Protein AF-A0AAD9NCR9-F1 (afdb_monomer)

Sequence (178 aa):
MMLNVLLMEELEEATAAIQAIVTVAMETILLDNAYIPRQLFETAVVFHGILPSLPEQVGKLQLNIVRLCEMWWLRDITGKEDLVVEAIMILLQRTVQPKGTMADVKRVNRLRSGLECVDLMAESSETLRGLLQQSLSTSIYLRCDEGQKFLSFLFGLNIDFISCLHETVKSEIPVCSK

Organism: Ridgeia piscesae (NCBI:txid27915)

InterPro domains:
  IPR024741 Condensin-2 complex subunit G2 [PF12422] (138-178)

Solvent-accessible surface area (backbone atoms only — not comparable to full-atom values): 10148 Å² total; per-residue (Å²): 111,71,67,61,50,53,56,48,53,55,50,50,54,53,50,51,54,52,47,52,50,50,48,54,51,45,57,46,69,68,41,85,88,51,84,80,53,68,67,57,53,54,48,49,49,53,53,53,73,43,53,88,72,58,57,78,92,47,49,70,54,50,52,48,50,35,49,44,28,48,47,31,47,77,67,69,39,91,70,24,77,83,37,32,56,66,38,44,47,56,38,40,61,46,41,59,38,96,82,36,45,73,70,45,35,45,50,40,37,74,48,49,74,48,58,75,77,51,66,71,84,44,78,91,27,48,69,56,52,53,46,57,52,44,40,77,78,25,65,69,29,75,74,34,72,46,23,44,52,40,56,59,47,53,74,71,68,44,78,78,55,35,57,58,50,53,51,56,56,54,67,51,49,79,74,64,70,129

Structure (mmCIF, N/CA/C/O backbone):
data_AF-A0AAD9NCR9-F1
#
_entry.id   AF-A0AAD9NCR9-F1
#
loop_
_atom_site.group_PDB
_atom_site.id
_atom_site.type_symbol
_atom_site.label_atom_id
_atom_site.label_alt_id
_atom_site.label_comp_id
_atom_site.label_asym_id
_atom_site.label_entity_id
_atom_site.label_seq_id
_atom_site.pdbx_PDB_ins_code
_atom_site.Cartn_x
_atom_site.Cartn_y
_atom_site.Cartn_z
_atom_site.occupancy
_atom_site.B_iso_or_equiv
_atom_site.auth_seq_id
_atom_site.auth_comp_id
_atom_site.auth_asym_id
_atom_site.auth_atom_id
_atom_site.pdbx_PDB_model_num
ATOM 1 N N . MET A 1 1 ? -5.545 32.167 17.187 1.00 66.88 1 MET A N 1
ATOM 2 C CA . MET A 1 1 ? -4.923 31.306 18.218 1.00 66.88 1 MET A CA 1
ATOM 3 C C . MET A 1 1 ? -5.929 30.304 18.771 1.00 66.88 1 MET A C 1
ATOM 5 O O . MET A 1 1 ? -5.709 29.126 18.575 1.00 66.88 1 MET A O 1
ATOM 9 N N . MET A 1 2 ? -7.062 30.741 19.333 1.00 75.38 2 MET A N 1
ATOM 10 C CA . MET A 1 2 ? -8.108 29.848 19.872 1.00 75.38 2 MET A CA 1
ATOM 11 C C . MET A 1 2 ? -8.723 28.888 18.831 1.00 75.38 2 MET A C 1
ATOM 13 O O . MET A 1 2 ? -8.849 27.704 19.102 1.00 75.38 2 MET A O 1
ATOM 17 N N . LEU A 1 3 ? -9.010 29.369 17.612 1.00 73.00 3 LEU A N 1
ATOM 18 C CA . LEU A 1 3 ? -9.560 28.536 16.529 1.00 73.00 3 LEU A CA 1
ATOM 19 C C . LEU A 1 3 ? -8.610 27.399 16.100 1.00 73.00 3 LEU A C 1
ATOM 21 O O . LEU A 1 3 ? -9.058 26.289 15.856 1.00 73.00 3 LEU A O 1
ATOM 25 N N . ASN A 1 4 ? -7.296 27.653 16.056 1.00 77.19 4 ASN A N 1
ATOM 26 C CA . ASN A 1 4 ? -6.309 26.628 15.689 1.00 77.19 4 ASN A CA 1
ATOM 27 C C . ASN A 1 4 ? -6.142 25.561 16.776 1.00 77.19 4 ASN A C 1
ATOM 29 O O . ASN A 1 4 ? -5.787 24.439 16.449 1.00 77.19 4 ASN A O 1
ATOM 33 N N . VAL A 1 5 ? -6.365 25.913 18.046 1.00 81.81 5 VAL A N 1
ATOM 34 C CA . VAL A 1 5 ? -6.313 24.952 19.158 1.00 81.81 5 VAL A CA 1
ATOM 35 C C . VAL A 1 5 ? -7.510 24.008 19.079 1.00 81.81 5 VAL A C 1
ATOM 37 O O . VAL A 1 5 ? -7.312 22.802 19.078 1.00 81.81 5 VAL A O 1
ATOM 40 N N . LEU A 1 6 ? -8.717 24.551 18.885 1.00 82.19 6 LEU A N 1
ATOM 41 C CA . LEU A 1 6 ? -9.941 23.754 18.731 1.00 82.19 6 LEU A CA 1
ATOM 42 C C . LEU A 1 6 ? -9.862 22.791 17.537 1.00 82.19 6 LEU A C 1
ATOM 44 O O . LEU A 1 6 ? -10.144 21.609 17.679 1.00 82.19 6 LEU A O 1
ATOM 48 N N . LEU A 1 7 ? -9.398 23.269 16.378 1.00 83.50 7 LEU A N 1
ATOM 49 C CA . LEU A 1 7 ? -9.224 22.421 15.190 1.00 83.50 7 LEU A CA 1
ATOM 50 C C . LEU A 1 7 ? -8.191 21.302 15.400 1.00 83.50 7 LEU A C 1
ATOM 52 O O . LEU A 1 7 ? -8.293 20.242 14.787 1.00 83.50 7 LEU A O 1
ATOM 56 N N . MET A 1 8 ? -7.176 21.539 16.234 1.00 84.69 8 MET A N 1
ATOM 57 C CA . MET A 1 8 ? -6.157 20.536 16.537 1.00 84.69 8 MET A CA 1
ATOM 58 C C . MET A 1 8 ? -6.693 19.474 17.503 1.00 84.69 8 MET A C 1
ATOM 60 O O . MET A 1 8 ? -6.439 18.294 17.283 1.00 84.69 8 MET A O 1
ATOM 64 N N . GLU A 1 9 ? -7.481 19.874 18.504 1.00 88.56 9 GLU A N 1
ATOM 65 C CA . GLU A 1 9 ? -8.179 18.953 19.413 1.00 88.56 9 GLU A CA 1
ATOM 66 C C . GLU A 1 9 ? -9.162 18.052 18.648 1.00 88.56 9 GLU A C 1
ATOM 68 O O . GLU A 1 9 ? -9.106 16.830 18.776 1.00 88.56 9 GLU A O 1
ATOM 73 N N . GLU A 1 10 ? -9.990 18.625 17.767 1.00 89.62 10 GLU A N 1
ATOM 74 C CA . GLU A 1 10 ? -10.923 17.857 16.928 1.00 89.62 10 GLU A CA 1
ATOM 75 C C . GLU A 1 10 ? -10.193 16.845 16.025 1.00 89.62 10 GLU A C 1
ATOM 77 O O . GLU A 1 10 ? -10.634 15.703 15.865 1.00 89.62 10 GLU A O 1
ATOM 82 N N . LEU A 1 11 ? -9.048 17.237 15.452 1.00 88.94 11 LEU A N 1
ATOM 83 C CA . LEU A 1 11 ? -8.226 16.348 14.630 1.00 88.94 11 LEU A CA 1
ATOM 84 C C . LEU A 1 11 ? -7.626 15.200 15.453 1.00 88.94 11 LEU A C 1
ATOM 86 O O . LEU A 1 11 ? -7.577 14.065 14.969 1.00 88.94 11 LEU A O 1
ATOM 90 N N . GLU A 1 12 ? -7.165 15.471 16.674 1.00 91.56 12 GLU A N 1
ATOM 91 C CA . GLU A 1 12 ? -6.627 14.453 17.579 1.00 91.56 12 GLU A CA 1
ATOM 92 C C . GLU A 1 12 ? -7.701 13.438 17.984 1.00 91.56 12 GLU A C 1
ATOM 94 O O . GLU A 1 12 ? -7.466 12.229 17.883 1.00 91.56 12 GLU A O 1
ATOM 99 N N . GLU A 1 13 ? -8.895 13.903 18.360 1.00 93.75 13 GLU A N 1
ATOM 100 C CA . GLU A 1 13 ? -10.025 13.040 18.712 1.00 93.75 13 GLU A CA 1
ATOM 101 C C . GLU A 1 13 ? -10.459 12.161 17.533 1.00 93.75 13 GLU A C 1
ATOM 103 O O . GLU A 1 13 ? -10.579 10.938 17.674 1.00 93.75 13 GLU A O 1
ATOM 108 N N . ALA A 1 14 ? -10.620 12.754 16.345 1.00 93.19 14 ALA A N 1
ATOM 109 C CA . ALA A 1 14 ? -10.963 12.015 15.134 1.00 93.19 14 ALA A CA 1
ATOM 110 C C . ALA A 1 14 ? -9.890 10.970 14.791 1.00 93.19 14 ALA A C 1
ATOM 112 O O . ALA A 1 14 ? -10.203 9.815 14.491 1.00 93.19 14 ALA A O 1
ATOM 113 N N . THR A 1 15 ? -8.612 11.344 14.893 1.00 94.50 15 THR A N 1
ATOM 114 C CA . THR A 1 15 ? -7.484 10.440 14.636 1.00 94.50 15 THR A CA 1
ATOM 115 C C . THR A 1 15 ? -7.487 9.264 15.608 1.00 94.50 15 THR A C 1
ATOM 117 O O . THR A 1 15 ? -7.304 8.120 15.185 1.00 94.50 15 THR A O 1
ATOM 120 N N . ALA A 1 16 ? -7.722 9.516 16.897 1.00 95.94 16 ALA A N 1
ATOM 121 C CA . ALA A 1 16 ? -7.787 8.479 17.920 1.00 95.94 16 ALA A CA 1
ATOM 122 C C . ALA A 1 16 ? -8.957 7.513 17.682 1.00 95.94 16 ALA A C 1
ATOM 124 O O . ALA A 1 16 ? -8.772 6.294 17.756 1.00 95.94 16 ALA A O 1
ATOM 125 N N . ALA A 1 17 ? -10.135 8.036 17.333 1.00 96.44 17 ALA A N 1
ATOM 126 C CA . ALA A 1 17 ? -11.312 7.230 17.027 1.00 96.44 17 ALA A CA 1
ATOM 127 C C . ALA A 1 17 ? -11.083 6.323 15.808 1.00 96.44 17 ALA A C 1
ATOM 129 O O . ALA A 1 17 ? -11.281 5.109 15.892 1.00 96.44 17 ALA A O 1
ATOM 130 N N . ILE A 1 18 ? -10.590 6.877 14.694 1.00 96.69 18 ILE A N 1
ATOM 131 C CA . ILE A 1 18 ? -10.287 6.093 13.486 1.00 96.69 18 ILE A CA 1
ATOM 132 C C . ILE A 1 18 ? -9.206 5.053 13.795 1.00 96.69 18 ILE A C 1
ATOM 134 O O . ILE A 1 18 ? -9.336 3.893 13.411 1.00 96.69 18 ILE A O 1
ATOM 138 N N . GLN A 1 19 ? -8.166 5.422 14.548 1.00 97.19 19 GLN A N 1
ATOM 139 C CA . GLN A 1 19 ? -7.104 4.495 14.933 1.00 97.19 19 GLN A CA 1
ATOM 140 C C . GLN A 1 19 ? -7.627 3.313 15.759 1.00 97.19 19 GLN A C 1
ATOM 142 O O . GLN A 1 19 ? -7.181 2.180 15.554 1.00 97.19 19 GLN A O 1
ATOM 147 N N . ALA A 1 20 ? -8.560 3.549 16.683 1.00 97.69 20 ALA A N 1
ATOM 148 C CA . ALA A 1 20 ? -9.195 2.485 17.450 1.00 97.69 20 ALA A CA 1
ATOM 149 C C . ALA A 1 20 ? -9.988 1.540 16.534 1.00 97.69 20 ALA A C 1
ATOM 151 O O . ALA A 1 20 ? -9.816 0.323 16.621 1.00 97.69 20 ALA A O 1
ATOM 152 N N . ILE A 1 21 ? -10.772 2.085 15.598 1.00 97.56 21 ILE A N 1
ATOM 153 C CA . ILE A 1 21 ? -11.558 1.291 14.641 1.00 97.56 21 ILE A CA 1
ATOM 154 C C . ILE A 1 21 ? -10.642 0.464 13.735 1.00 97.56 21 ILE A C 1
ATOM 156 O O . ILE A 1 21 ? -10.857 -0.735 13.586 1.00 97.56 21 ILE A O 1
ATOM 160 N N . VAL A 1 22 ? -9.587 1.068 13.180 1.00 98.00 22 V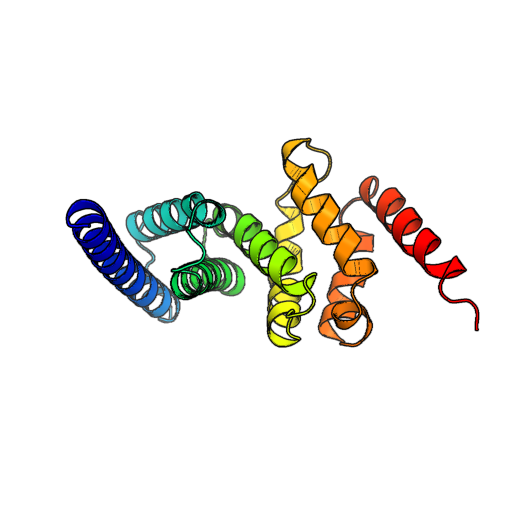AL A N 1
ATOM 161 C CA . VAL A 1 22 ? -8.581 0.366 12.364 1.00 98.00 22 VAL A CA 1
ATOM 162 C C . VAL A 1 22 ? -7.948 -0.783 13.149 1.00 98.00 22 VAL A C 1
ATOM 164 O O . VAL A 1 22 ? -7.759 -1.867 12.606 1.00 98.00 22 VAL A O 1
ATOM 167 N N . THR A 1 23 ? -7.663 -0.579 14.436 1.00 97.38 23 THR A N 1
ATOM 168 C CA . THR A 1 23 ? -7.089 -1.621 15.300 1.00 97.38 23 THR A CA 1
ATOM 16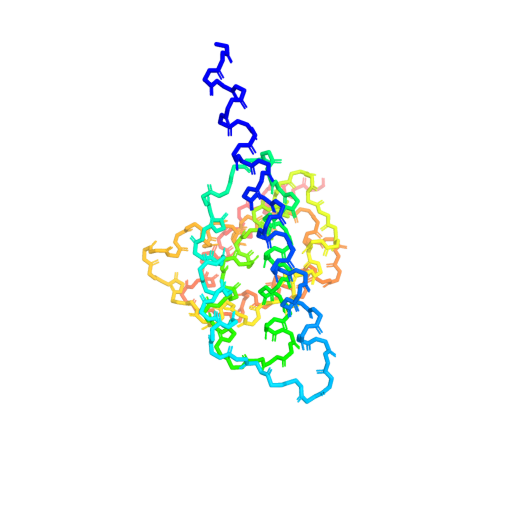9 C C . THR A 1 23 ? -8.066 -2.781 15.481 1.00 97.38 23 THR A C 1
ATOM 171 O O . THR A 1 23 ? -7.707 -3.918 15.198 1.00 97.38 23 THR A O 1
ATOM 174 N N . VAL A 1 24 ? -9.320 -2.506 15.856 1.00 96.31 24 VAL A N 1
ATOM 175 C CA . VAL A 1 24 ? -10.364 -3.540 15.989 1.00 96.31 24 VAL A CA 1
ATOM 176 C C . VAL A 1 24 ? -10.591 -4.280 14.668 1.00 96.31 24 VAL A C 1
ATOM 178 O O . VAL A 1 24 ? -10.733 -5.502 14.669 1.00 96.31 24 VAL A O 1
ATOM 181 N N . ALA A 1 25 ? -10.585 -3.568 13.539 1.00 96.81 25 ALA A N 1
ATOM 182 C CA . ALA A 1 25 ? -10.730 -4.155 12.211 1.00 96.81 25 ALA A CA 1
ATOM 183 C C . ALA A 1 25 ? -9.595 -5.140 11.893 1.00 96.81 25 ALA A C 1
ATOM 185 O O . ALA A 1 25 ? -9.858 -6.272 11.492 1.00 96.81 25 ALA A O 1
ATOM 186 N N . MET A 1 26 ? -8.342 -4.735 12.123 1.00 96.56 26 MET A N 1
ATOM 187 C CA . MET A 1 26 ? -7.178 -5.598 11.908 1.00 96.56 26 MET A CA 1
ATOM 188 C C . MET A 1 26 ? -7.220 -6.834 12.812 1.00 96.56 26 MET A C 1
ATOM 190 O O . MET A 1 26 ? -7.045 -7.944 12.315 1.00 96.56 26 MET A O 1
ATOM 194 N N . GLU A 1 27 ? -7.515 -6.672 14.104 1.00 95.62 27 GLU A N 1
ATOM 195 C CA . GLU A 1 27 ? -7.636 -7.806 15.031 1.00 95.62 27 GLU A CA 1
ATOM 196 C C . GLU A 1 27 ? -8.762 -8.761 14.612 1.00 95.62 27 GLU A C 1
ATOM 198 O O . GLU A 1 27 ? -8.584 -9.976 14.635 1.00 95.62 27 GLU A O 1
ATOM 203 N N . THR A 1 28 ? -9.894 -8.230 14.134 1.00 94.81 28 THR A N 1
ATOM 204 C CA . THR A 1 28 ? -11.008 -9.043 13.620 1.00 94.81 28 THR A CA 1
ATOM 205 C C . THR A 1 28 ? -10.565 -9.905 12.437 1.00 94.81 28 THR A C 1
ATOM 207 O O . THR A 1 28 ? -10.882 -11.087 12.395 1.00 94.81 28 THR A O 1
ATOM 210 N N . ILE A 1 29 ? -9.787 -9.349 11.502 1.00 94.56 29 ILE A N 1
ATOM 211 C CA . ILE A 1 29 ? -9.257 -10.067 10.328 1.00 94.56 29 ILE A CA 1
ATOM 212 C C . ILE A 1 29 ? -8.248 -11.170 10.713 1.00 94.56 29 ILE A C 1
ATOM 214 O O . ILE A 1 29 ? -8.084 -12.164 9.991 1.00 94.56 29 ILE A O 1
ATOM 218 N N . LEU A 1 30 ? -7.535 -11.002 11.830 1.00 93.19 30 LEU A N 1
ATOM 219 C CA . LEU A 1 30 ? -6.560 -11.989 12.303 1.00 93.19 30 LEU A CA 1
ATOM 220 C C . LEU A 1 30 ? -7.210 -13.228 12.915 1.00 93.19 30 LEU A C 1
ATOM 222 O O . LEU A 1 30 ? -6.567 -14.277 12.929 1.00 93.19 30 LEU A O 1
ATOM 226 N N . LEU A 1 31 ? -8.462 -13.137 13.372 1.00 92.38 31 LEU A N 1
ATOM 227 C CA . LEU A 1 31 ? -9.183 -14.285 13.914 1.00 92.38 31 LEU A CA 1
ATOM 228 C C . LEU A 1 31 ? -9.402 -15.353 12.832 1.00 92.38 31 LEU A C 1
ATOM 230 O O . LEU A 1 31 ? -9.805 -15.064 11.703 1.00 92.38 31 LEU A O 1
ATOM 234 N N . ASP A 1 32 ? -9.161 -16.613 13.186 1.00 84.88 32 ASP A N 1
ATOM 235 C CA . ASP A 1 32 ? -9.453 -17.735 12.297 1.00 84.88 32 ASP A CA 1
ATOM 236 C C . ASP A 1 32 ? -10.968 -17.874 12.106 1.00 84.88 32 ASP A C 1
ATOM 238 O O . ASP A 1 32 ? -11.734 -17.851 13.070 1.00 84.88 32 ASP A O 1
ATOM 242 N N . ASN A 1 33 ? -11.407 -18.040 10.854 1.00 84.50 33 ASN A N 1
ATOM 243 C CA . ASN A 1 33 ? -12.826 -18.074 10.473 1.00 84.50 33 ASN A CA 1
ATOM 244 C C . ASN A 1 33 ? -13.617 -16.831 10.928 1.00 84.50 33 ASN A C 1
ATOM 246 O O . ASN A 1 33 ? -14.800 -16.933 11.264 1.00 84.50 33 ASN A O 1
ATOM 250 N N . ALA A 1 34 ? -12.971 -15.661 10.949 1.00 85.56 34 ALA A N 1
ATOM 251 C CA . ALA A 1 34 ? -13.627 -14.405 11.278 1.00 85.56 34 ALA A CA 1
ATOM 252 C C . ALA A 1 34 ? -14.852 -14.160 10.387 1.00 85.56 34 ALA A C 1
ATOM 254 O O . ALA A 1 34 ? -14.768 -14.170 9.158 1.00 85.56 34 ALA A O 1
ATOM 255 N N . TYR A 1 35 ? -15.988 -13.861 11.014 1.00 90.56 35 TYR A N 1
ATOM 256 C CA . TYR A 1 35 ? -17.090 -13.219 10.313 1.00 90.56 35 TYR A CA 1
ATOM 257 C C . TYR A 1 35 ? -16.752 -11.737 10.155 1.00 90.56 35 TYR A C 1
ATOM 259 O O . TYR A 1 35 ? -16.626 -11.034 11.156 1.00 90.56 35 TYR A O 1
ATOM 267 N N . ILE A 1 36 ? -16.613 -11.270 8.913 1.00 93.81 36 ILE A N 1
ATOM 268 C CA . ILE A 1 36 ? -16.417 -9.853 8.595 1.00 93.81 36 ILE A CA 1
ATOM 269 C C . ILE A 1 36 ? -17.794 -9.227 8.351 1.00 93.81 36 ILE A C 1
ATOM 271 O O . ILE A 1 36 ? -18.412 -9.503 7.318 1.00 93.81 36 ILE A O 1
ATOM 275 N N . PRO A 1 37 ? -18.318 -8.399 9.276 1.00 93.19 37 PRO A N 1
ATOM 276 C CA . PRO A 1 37 ? -19.601 -7.748 9.067 1.00 93.19 37 PRO A CA 1
ATOM 277 C C . PRO A 1 37 ? -19.522 -6.796 7.877 1.00 93.19 37 PRO A C 1
ATOM 279 O O . PRO A 1 37 ? -18.522 -6.102 7.691 1.00 93.19 37 PRO A O 1
ATOM 282 N N . ARG A 1 38 ? -20.616 -6.681 7.123 1.00 95.12 38 ARG A N 1
ATOM 283 C CA . ARG A 1 38 ? -20.719 -5.732 6.007 1.00 95.12 38 ARG A CA 1
ATOM 284 C C . ARG A 1 38 ? -20.345 -4.302 6.417 1.00 95.12 38 ARG A C 1
ATOM 286 O O . ARG A 1 38 ? -19.644 -3.626 5.680 1.00 95.12 38 ARG A O 1
ATOM 293 N N . GLN A 1 39 ? -20.748 -3.873 7.611 1.00 96.44 39 GLN A N 1
ATOM 294 C CA . GLN A 1 39 ? -20.444 -2.542 8.142 1.00 96.44 39 GLN A CA 1
ATOM 295 C C . GLN A 1 39 ? -18.941 -2.329 8.354 1.00 96.44 39 GLN A C 1
ATOM 297 O O . GLN A 1 39 ? -18.449 -1.215 8.198 1.00 96.44 39 GLN A O 1
ATOM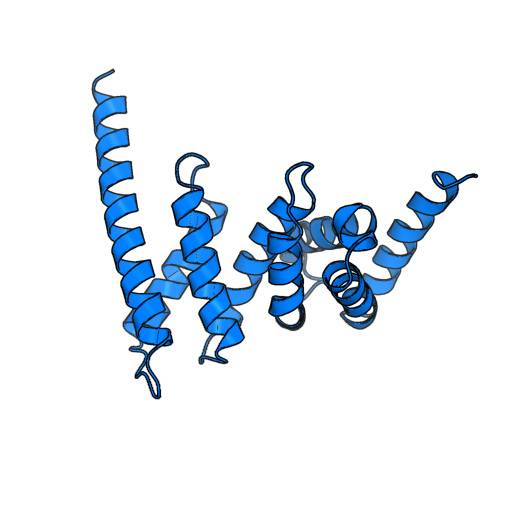 302 N N . LEU A 1 40 ? -18.198 -3.388 8.696 1.00 96.25 40 LEU A N 1
ATOM 303 C CA . LEU A 1 40 ? -16.746 -3.313 8.836 1.00 96.25 40 LEU A CA 1
ATOM 304 C C . LEU A 1 40 ? -16.082 -3.103 7.473 1.00 96.25 40 LEU A C 1
ATOM 306 O O . LEU A 1 40 ? -15.185 -2.273 7.358 1.00 96.25 40 LEU A O 1
ATOM 310 N N . PHE A 1 41 ? -16.561 -3.804 6.442 1.00 97.19 41 PHE A N 1
ATOM 311 C CA . PHE A 1 41 ? -16.115 -3.586 5.068 1.00 97.19 41 PHE A CA 1
ATOM 312 C C . PHE A 1 41 ? -16.458 -2.177 4.570 1.00 97.19 41 PHE A C 1
ATOM 314 O O . PHE A 1 41 ? -15.575 -1.468 4.104 1.00 97.19 41 PHE A O 1
ATOM 321 N N . GLU A 1 42 ? -17.702 -1.724 4.746 1.00 97.62 42 GLU A N 1
ATOM 322 C CA . GLU A 1 42 ? -18.120 -0.362 4.375 1.00 97.62 42 GLU A CA 1
ATOM 323 C C . GLU A 1 42 ? -17.262 0.700 5.081 1.00 97.62 42 GLU A C 1
ATOM 325 O O . GLU A 1 42 ? -16.861 1.687 4.471 1.00 97.62 42 GLU A O 1
ATOM 330 N N . THR A 1 43 ? -16.897 0.464 6.344 1.00 97.50 43 THR A N 1
ATOM 331 C CA . THR A 1 43 ? -15.979 1.339 7.087 1.00 97.50 43 THR A CA 1
ATOM 332 C C . THR A 1 43 ? -14.563 1.314 6.504 1.00 97.50 43 THR A C 1
ATOM 334 O O . THR A 1 43 ? -13.941 2.367 6.371 1.00 97.50 43 THR A O 1
ATOM 337 N N . ALA A 1 44 ? -14.050 0.142 6.116 1.00 97.75 44 ALA A N 1
ATOM 338 C CA . ALA A 1 44 ? -12.753 0.027 5.451 1.00 97.75 44 ALA A CA 1
ATOM 339 C C . ALA A 1 44 ? -12.736 0.765 4.101 1.00 97.75 44 ALA A C 1
ATOM 341 O O . ALA A 1 44 ? -11.762 1.455 3.811 1.00 97.75 44 ALA A O 1
ATOM 342 N N . VAL A 1 45 ? -13.827 0.701 3.329 1.00 97.88 45 VAL A N 1
ATOM 343 C CA . VAL A 1 45 ? -14.001 1.461 2.077 1.00 97.88 45 VAL A CA 1
ATOM 344 C C . VAL A 1 45 ? -14.002 2.969 2.340 1.00 97.88 45 VAL A C 1
ATOM 346 O O . VAL A 1 45 ? -13.338 3.717 1.628 1.00 97.88 45 VAL A O 1
ATOM 349 N N . VAL A 1 46 ? -14.676 3.436 3.395 1.00 97.50 46 VAL A N 1
ATOM 350 C CA . VAL A 1 46 ? -14.626 4.856 3.790 1.00 97.50 46 VAL A CA 1
ATOM 351 C C . VAL A 1 46 ? -13.200 5.276 4.156 1.00 97.50 46 VAL A C 1
ATOM 353 O O . VAL A 1 46 ? -12.736 6.324 3.711 1.00 97.50 46 VAL A O 1
ATOM 356 N N . PHE A 1 47 ? -12.482 4.466 4.938 1.00 97.06 47 PHE A N 1
ATOM 357 C CA . PHE A 1 47 ? -11.097 4.764 5.310 1.00 97.06 47 PHE A CA 1
ATOM 358 C C . PHE A 1 47 ? -10.151 4.763 4.111 1.00 97.06 47 PHE A C 1
ATOM 360 O O . PHE A 1 47 ? -9.277 5.622 4.025 1.00 97.06 47 PHE A O 1
ATOM 367 N N . HIS A 1 48 ? -10.340 3.835 3.176 1.00 97.12 48 HIS A N 1
ATOM 368 C CA . HIS A 1 48 ? -9.632 3.828 1.902 1.00 97.12 48 HIS A CA 1
ATOM 369 C C . HIS A 1 48 ? -9.892 5.114 1.112 1.00 97.12 48 HIS A C 1
ATOM 371 O O . HIS A 1 48 ? -8.939 5.773 0.712 1.00 97.12 48 HIS A O 1
ATOM 377 N N . GLY A 1 49 ? -11.149 5.546 0.989 1.00 96.06 49 GLY A N 1
ATOM 378 C CA . GLY A 1 49 ? -11.505 6.744 0.226 1.00 96.06 49 GLY A CA 1
ATOM 379 C C . GLY A 1 49 ? -10.904 8.051 0.762 1.00 96.06 49 GLY A C 1
ATOM 380 O O . GLY A 1 49 ? -10.685 8.985 -0.007 1.00 96.06 49 GLY A O 1
ATOM 381 N N . ILE A 1 50 ? -10.597 8.135 2.063 1.00 95.00 50 ILE A N 1
ATOM 382 C CA . ILE A 1 50 ? -9.971 9.331 2.656 1.00 95.00 50 ILE A CA 1
ATOM 383 C C . ILE A 1 50 ? -8.439 9.322 2.587 1.00 95.00 50 ILE A C 1
ATOM 385 O O . ILE A 1 50 ? -7.830 10.363 2.833 1.00 95.00 50 ILE A O 1
ATOM 389 N N . LEU A 1 51 ? -7.803 8.191 2.256 1.00 95.19 51 LEU A N 1
ATOM 390 C CA . LEU A 1 51 ? -6.342 8.022 2.264 1.00 95.19 51 LEU A CA 1
ATOM 391 C C . LEU A 1 51 ? -5.563 9.143 1.542 1.00 95.19 51 LEU A C 1
ATOM 393 O O . LEU A 1 51 ? -4.610 9.646 2.153 1.00 95.19 51 LEU A O 1
ATOM 397 N N . PRO A 1 52 ? -5.947 9.586 0.322 1.00 91.06 52 PRO A N 1
ATOM 398 C CA . PRO A 1 52 ? -5.236 10.655 -0.389 1.00 91.06 52 PRO A CA 1
ATOM 399 C C . PRO A 1 52 ? -5.385 12.032 0.266 1.00 91.06 52 PRO A C 1
ATOM 401 O O . PRO A 1 52 ? -4.593 12.932 0.005 1.00 91.06 52 PRO A O 1
ATOM 404 N N . SER A 1 53 ? -6.427 12.210 1.082 1.00 92.06 53 SER A N 1
ATOM 405 C CA . SER A 1 53 ? -6.806 13.493 1.688 1.00 92.06 53 SER A CA 1
ATOM 406 C C . SER A 1 53 ? -6.305 13.646 3.125 1.00 92.06 53 SER A C 1
ATOM 408 O O . SER A 1 53 ? -6.506 14.696 3.736 1.00 92.06 53 SER A O 1
ATOM 410 N N . LEU A 1 54 ? -5.679 12.608 3.692 1.00 92.56 54 LEU A N 1
ATOM 411 C CA . LEU A 1 54 ? -5.161 12.664 5.053 1.00 92.56 54 LEU A CA 1
ATOM 412 C C . LEU A 1 54 ? -3.966 13.626 5.145 1.00 92.56 54 LEU A C 1
ATOM 414 O O . LEU A 1 54 ? -3.026 13.518 4.355 1.00 92.56 54 LEU A O 1
ATOM 418 N N . PRO A 1 55 ? -3.963 14.543 6.126 1.00 90.44 55 PRO A N 1
ATOM 419 C CA . PRO A 1 55 ? -2.898 15.521 6.264 1.00 90.44 55 PRO A CA 1
ATOM 420 C C . PRO A 1 55 ? -1.601 14.868 6.778 1.00 90.44 55 PRO A C 1
ATOM 422 O O . PRO A 1 55 ? -1.625 13.863 7.492 1.00 90.44 55 PRO A O 1
ATOM 425 N N . GLU A 1 56 ? -0.444 15.446 6.448 1.00 87.62 56 GLU A N 1
ATOM 426 C CA . GLU A 1 56 ? 0.870 14.858 6.769 1.00 87.62 56 GLU A CA 1
ATOM 427 C C . GLU A 1 56 ? 1.075 14.602 8.274 1.00 87.62 56 GLU A C 1
ATOM 429 O O . GLU A 1 56 ? 1.740 13.638 8.666 1.00 87.62 56 GLU A O 1
ATOM 434 N N . GLN A 1 57 ? 0.457 15.425 9.129 1.00 89.69 57 GLN A N 1
ATOM 435 C CA . GLN A 1 57 ? 0.511 15.323 10.590 1.00 89.69 57 GLN A CA 1
ATOM 436 C C . GLN A 1 57 ? -0.006 13.970 11.104 1.00 89.69 57 GLN A C 1
ATOM 438 O O . GLN A 1 57 ? 0.466 13.485 12.132 1.00 89.69 57 GLN A O 1
ATOM 443 N N . VAL A 1 58 ? -0.928 13.326 10.377 1.00 92.94 58 VAL A N 1
ATOM 444 C CA . VAL A 1 58 ? -1.512 12.026 10.746 1.00 92.94 58 VAL A CA 1
ATOM 445 C C . VAL A 1 58 ? -0.948 10.876 9.908 1.00 92.94 58 VAL A C 1
ATOM 447 O O . VAL A 1 58 ? -1.579 9.829 9.764 1.00 92.94 58 VAL A O 1
ATOM 450 N N . GLY A 1 59 ? 0.284 11.003 9.403 1.00 92.69 59 GLY A N 1
ATOM 451 C CA . GLY A 1 59 ? 0.926 9.970 8.579 1.00 92.69 59 GLY A CA 1
ATOM 452 C C . GLY A 1 59 ? 0.978 8.575 9.226 1.00 92.69 59 GLY A C 1
ATOM 453 O O . GLY A 1 59 ? 0.921 7.561 8.532 1.00 92.69 59 GLY A O 1
ATOM 454 N N . LYS A 1 60 ? 1.011 8.485 10.565 1.00 95.00 60 LYS A N 1
ATOM 455 C CA . LYS A 1 60 ? 0.895 7.196 11.274 1.00 95.00 60 LYS A CA 1
ATOM 456 C C . LYS A 1 60 ? -0.478 6.544 11.067 1.00 95.00 60 LYS A C 1
ATOM 458 O O . LYS A 1 60 ? -0.534 5.335 10.848 1.00 95.00 60 LYS A O 1
ATOM 463 N N . LEU A 1 61 ? -1.556 7.328 11.124 1.00 97.00 61 LEU A N 1
ATOM 464 C CA . LEU A 1 61 ? -2.914 6.849 10.872 1.00 97.00 61 LEU A CA 1
ATOM 465 C C . LEU A 1 61 ? -3.058 6.389 9.420 1.00 97.00 61 LEU A C 1
ATOM 467 O O . LEU A 1 61 ? -3.521 5.275 9.190 1.00 97.00 61 LEU A O 1
ATOM 471 N N . GLN A 1 62 ? -2.582 7.195 8.464 1.00 97.31 62 GLN A N 1
ATOM 472 C CA . GLN A 1 62 ? -2.593 6.841 7.041 1.00 97.31 62 GLN A CA 1
ATOM 473 C C . GLN A 1 62 ? -1.930 5.475 6.812 1.00 97.31 62 GLN A C 1
ATOM 475 O O . GLN A 1 62 ? -2.515 4.590 6.194 1.00 97.31 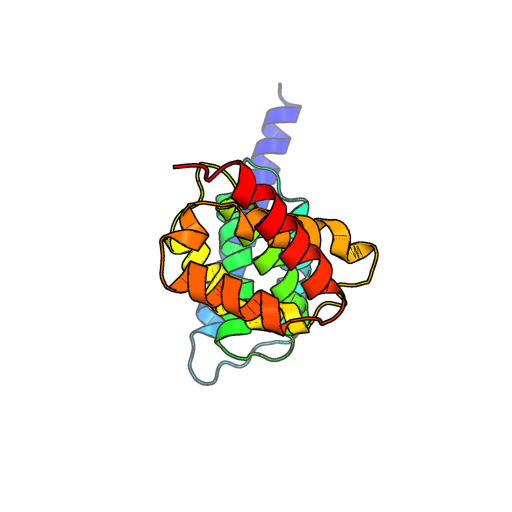62 GLN A O 1
ATOM 480 N N . LEU A 1 63 ? -0.747 5.245 7.393 1.00 96.69 63 LEU A N 1
ATOM 481 C CA . LEU A 1 63 ? -0.057 3.959 7.270 1.00 96.69 63 LEU A CA 1
ATOM 482 C C . LEU A 1 63 ? -0.787 2.793 7.944 1.00 96.69 63 LEU A C 1
ATOM 484 O O . LEU A 1 63 ? -0.642 1.659 7.491 1.00 96.69 63 LEU A O 1
ATOM 488 N N . ASN A 1 64 ? -1.548 3.036 9.009 1.00 98.12 64 ASN A N 1
ATOM 489 C CA . ASN A 1 64 ? -2.353 1.996 9.643 1.00 98.12 64 ASN A CA 1
ATOM 490 C C . ASN A 1 64 ? -3.602 1.653 8.821 1.00 98.12 64 ASN A C 1
ATOM 492 O O . ASN A 1 64 ? -3.956 0.481 8.738 1.00 98.12 64 ASN A O 1
ATOM 496 N N . ILE A 1 65 ? -4.213 2.626 8.143 1.00 98.44 65 ILE A N 1
ATOM 497 C CA . ILE A 1 65 ? -5.283 2.360 7.172 1.00 98.44 65 ILE A CA 1
ATOM 498 C C . ILE A 1 65 ? -4.732 1.576 5.970 1.00 98.44 65 ILE A C 1
ATOM 500 O O . ILE A 1 65 ? -5.335 0.588 5.556 1.00 98.44 65 ILE A O 1
ATOM 504 N N . VAL A 1 66 ? -3.547 1.937 5.460 1.00 98.31 66 VAL A N 1
ATOM 505 C CA . VAL A 1 66 ? -2.860 1.154 4.414 1.00 98.31 66 VAL A CA 1
ATOM 506 C C . VAL A 1 66 ? -2.632 -0.289 4.871 1.00 98.31 66 VAL A C 1
ATOM 508 O O . VAL A 1 66 ? -2.900 -1.212 4.109 1.00 98.31 66 VAL A O 1
ATOM 511 N N . ARG A 1 67 ? -2.214 -0.508 6.126 1.00 98.31 67 ARG A N 1
ATOM 512 C CA . ARG A 1 67 ? -2.054 -1.861 6.693 1.00 98.31 67 ARG A CA 1
ATOM 513 C C . ARG A 1 67 ? -3.364 -2.637 6.759 1.00 98.31 67 ARG A C 1
ATOM 515 O O . ARG A 1 67 ? -3.361 -3.829 6.470 1.00 98.31 67 ARG A O 1
ATOM 522 N N . LEU A 1 68 ? -4.471 -1.984 7.101 1.00 98.31 68 LEU A N 1
ATOM 523 C CA . LEU A 1 68 ? -5.790 -2.614 7.062 1.00 98.31 68 LEU A CA 1
ATOM 524 C C . LEU A 1 68 ? -6.140 -3.080 5.638 1.00 98.31 68 LEU A C 1
ATOM 526 O O . LEU A 1 68 ? -6.557 -4.222 5.454 1.00 98.31 68 LEU A O 1
ATOM 530 N N . CYS A 1 69 ? -5.898 -2.237 4.631 1.00 98.38 69 CYS A N 1
ATOM 531 C CA . CYS A 1 69 ? -6.112 -2.582 3.222 1.00 98.38 69 CYS A CA 1
ATOM 532 C C . CYS A 1 69 ? -5.185 -3.725 2.765 1.00 98.38 69 CYS A C 1
ATOM 534 O O . CYS A 1 69 ? -5.628 -4.664 2.104 1.00 98.38 69 CYS A O 1
ATOM 536 N N . GLU A 1 70 ? -3.910 -3.698 3.175 1.00 98.25 70 GLU A N 1
ATOM 537 C CA . GLU A 1 70 ? -2.958 -4.792 2.944 1.00 98.25 70 GLU A CA 1
ATOM 538 C C . GLU A 1 70 ? -3.469 -6.110 3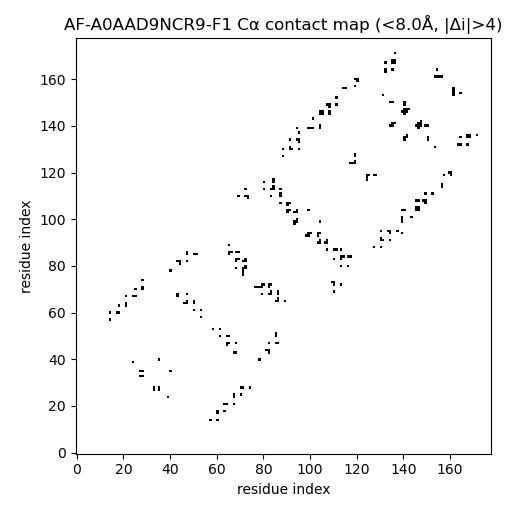.523 1.00 98.25 70 GLU A C 1
ATOM 540 O O . GLU A 1 70 ? -3.379 -7.143 2.867 1.00 98.25 70 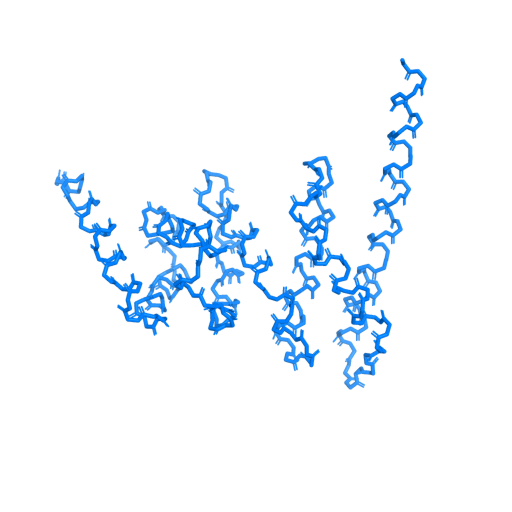GLU A O 1
ATOM 545 N N . MET A 1 71 ? -4.006 -6.098 4.744 1.00 97.44 71 MET A N 1
ATOM 546 C CA . MET A 1 71 ? -4.534 -7.305 5.377 1.00 97.44 71 MET A CA 1
ATOM 547 C C . MET A 1 71 ? -5.734 -7.864 4.619 1.00 97.44 71 MET A C 1
ATOM 549 O O . MET A 1 71 ? -5.807 -9.079 4.450 1.00 97.44 71 MET A O 1
ATOM 553 N N . TRP A 1 72 ? -6.613 -6.999 4.106 1.00 97.50 72 TRP A N 1
ATOM 554 C CA . TRP A 1 72 ? -7.728 -7.408 3.249 1.00 97.50 72 TRP A CA 1
ATOM 555 C C . TRP A 1 72 ? -7.242 -8.167 2.013 1.00 97.50 72 TRP A C 1
ATOM 557 O O . TRP A 1 72 ? -7.745 -9.245 1.699 1.00 97.50 72 TRP A O 1
ATOM 567 N N . TRP A 1 73 ? -6.200 -7.640 1.365 1.00 98.00 73 TRP A N 1
ATOM 568 C CA . TRP A 1 73 ? -5.585 -8.265 0.198 1.00 98.00 73 TRP A CA 1
ATOM 569 C C . TRP A 1 73 ? -4.884 -9.585 0.532 1.00 98.00 73 TRP A C 1
ATOM 571 O O . TRP A 1 73 ? -5.128 -10.608 -0.103 1.00 98.00 73 TRP A O 1
ATOM 581 N N . LEU A 1 74 ? -4.017 -9.581 1.546 1.00 96.81 74 LEU A N 1
ATOM 582 C CA . LEU A 1 74 ? -3.165 -10.723 1.897 1.00 96.81 74 LEU A CA 1
ATOM 583 C C . LEU A 1 74 ? -3.936 -11.900 2.499 1.00 96.81 74 LEU A C 1
ATOM 585 O O . LEU A 1 74 ? -3.443 -13.026 2.467 1.00 96.81 74 LEU A O 1
ATOM 589 N N . ARG A 1 75 ? -5.115 -11.642 3.069 1.00 95.50 75 ARG A N 1
ATOM 590 C CA . ARG A 1 75 ? -6.005 -12.664 3.638 1.00 95.50 75 ARG A CA 1
ATOM 591 C C . ARG A 1 75 ? -7.110 -13.084 2.670 1.00 95.50 75 ARG A C 1
ATOM 593 O O . ARG A 1 75 ? -7.958 -13.872 3.065 1.00 95.50 75 ARG A O 1
ATOM 600 N N . ASP A 1 76 ? -7.075 -12.587 1.432 1.00 95.56 76 ASP A N 1
ATOM 601 C CA . ASP A 1 76 ? -8.034 -12.923 0.377 1.00 95.56 76 ASP A CA 1
ATOM 602 C C . ASP A 1 76 ? -9.499 -12.673 0.782 1.00 95.56 76 ASP A C 1
ATOM 604 O O . ASP A 1 76 ? -10.398 -13.465 0.505 1.00 95.56 76 ASP A O 1
ATOM 608 N N . ILE A 1 77 ? -9.744 -11.576 1.504 1.00 95.25 77 ILE A N 1
ATOM 609 C CA . ILE A 1 77 ? -11.084 -11.248 1.998 1.00 95.25 77 ILE A CA 1
ATOM 610 C C . ILE A 1 77 ? -11.916 -10.680 0.846 1.00 95.25 77 ILE A C 1
ATOM 612 O O . ILE A 1 77 ? -11.427 -9.891 0.038 1.00 95.25 77 ILE A O 1
ATOM 616 N N . THR A 1 78 ? -13.198 -11.042 0.789 1.00 94.94 78 THR A N 1
ATOM 617 C CA . THR A 1 78 ? -14.151 -10.499 -0.188 1.00 94.94 78 THR A CA 1
ATOM 618 C C . THR A 1 78 ? -14.117 -8.965 -0.225 1.00 94.94 78 THR A C 1
ATOM 620 O O . THR A 1 78 ? -14.139 -8.320 0.825 1.00 94.94 78 THR A O 1
ATOM 623 N N . GLY A 1 79 ? -14.071 -8.389 -1.431 1.00 95.88 79 GLY A N 1
ATOM 624 C CA . GLY A 1 79 ? -13.997 -6.938 -1.646 1.00 95.88 79 GLY A CA 1
ATOM 625 C C . GLY A 1 79 ? -12.58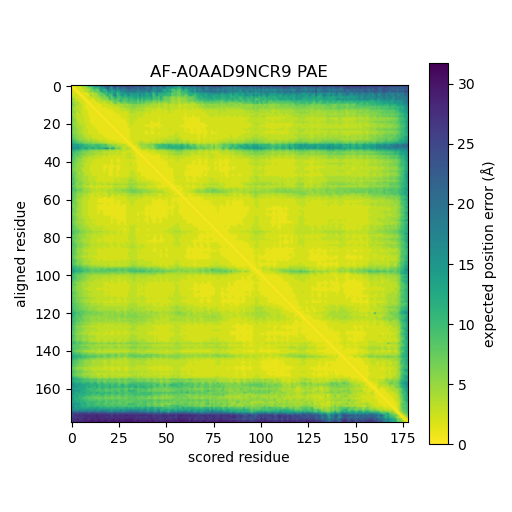3 -6.352 -1.554 1.00 95.88 79 GLY A C 1
ATOM 626 O O . GLY A 1 79 ? -12.424 -5.137 -1.516 1.00 95.88 79 GLY A O 1
ATOM 627 N N . LYS A 1 80 ? -11.535 -7.186 -1.502 1.00 97.38 80 LYS A N 1
ATOM 628 C CA . LYS A 1 80 ? -10.131 -6.732 -1.457 1.00 97.38 80 LYS A CA 1
ATOM 629 C C . LYS A 1 80 ? -9.740 -5.837 -2.637 1.00 97.38 80 LYS A C 1
ATOM 631 O O . LYS A 1 80 ? -8.881 -4.971 -2.477 1.00 97.38 80 LYS A O 1
ATOM 636 N N . GLU A 1 81 ? -10.352 -6.038 -3.800 1.00 97.69 81 GLU A N 1
ATOM 637 C CA . GLU A 1 81 ? -10.102 -5.279 -5.025 1.00 97.69 81 GLU A CA 1
ATOM 638 C C . GLU A 1 81 ? -10.457 -3.797 -4.846 1.00 97.69 81 GLU A C 1
ATOM 640 O O . GLU A 1 81 ? -9.733 -2.933 -5.339 1.00 97.69 81 GLU A O 1
ATOM 645 N N . ASP A 1 82 ? -11.484 -3.502 -4.043 1.00 97.00 82 ASP A N 1
ATOM 646 C CA . ASP A 1 82 ? -11.928 -2.137 -3.747 1.00 97.00 82 ASP A CA 1
ATOM 647 C C . ASP A 1 82 ? -10.945 -1.377 -2.837 1.00 97.00 82 ASP A C 1
ATOM 649 O O . ASP A 1 82 ? -11.005 -0.155 -2.738 1.00 97.00 82 ASP A O 1
ATOM 653 N N . LEU A 1 83 ? -10.022 -2.084 -2.171 1.00 97.88 83 LEU A N 1
ATOM 654 C CA . LEU A 1 83 ? -9.146 -1.520 -1.136 1.00 97.88 83 LEU A CA 1
ATOM 655 C C . LEU A 1 83 ? -7.661 -1.486 -1.526 1.00 97.88 83 LEU A C 1
ATOM 657 O O . LEU A 1 83 ? -6.865 -0.784 -0.900 1.00 97.88 83 LEU A O 1
ATOM 661 N N . VAL A 1 84 ? -7.242 -2.247 -2.538 1.00 97.31 84 VAL A N 1
ATOM 662 C CA . VAL A 1 84 ? -5.809 -2.487 -2.777 1.00 97.31 84 VAL A CA 1
ATOM 663 C C . VAL A 1 84 ? -5.096 -1.334 -3.486 1.00 97.31 84 VAL A C 1
ATOM 665 O O . VAL A 1 84 ? -3.935 -1.050 -3.188 1.00 97.31 84 VAL A O 1
ATOM 668 N N . VAL A 1 85 ? -5.771 -0.651 -4.414 1.00 95.31 85 VAL A N 1
ATOM 669 C CA . VAL A 1 85 ? -5.110 0.269 -5.357 1.00 95.31 85 VAL A CA 1
ATOM 670 C C . VAL A 1 85 ? -4.485 1.463 -4.637 1.00 95.31 85 VAL A C 1
ATOM 672 O O . VAL A 1 85 ? -3.301 1.744 -4.819 1.00 95.31 85 VAL A O 1
ATOM 675 N N . GLU A 1 86 ? -5.238 2.116 -3.754 1.00 95.69 86 GLU A N 1
ATOM 676 C CA . GLU A 1 86 ? -4.749 3.273 -2.995 1.00 95.69 86 GLU A CA 1
ATOM 677 C C . GLU A 1 86 ? -3.627 2.888 -2.019 1.00 95.69 86 GLU A C 1
ATOM 679 O O . GLU A 1 86 ? -2.646 3.615 -1.857 1.00 95.69 86 GLU A O 1
ATOM 684 N N . ALA A 1 87 ? -3.710 1.692 -1.425 1.00 97.31 87 ALA A N 1
ATOM 685 C CA . ALA A 1 87 ? -2.644 1.160 -0.584 1.00 97.31 87 ALA A CA 1
ATOM 686 C C . ALA A 1 87 ? -1.335 0.992 -1.376 1.00 97.31 87 ALA A C 1
ATOM 688 O O . ALA A 1 87 ? -0.268 1.381 -0.891 1.00 97.31 87 ALA A O 1
ATOM 689 N N . ILE A 1 88 ? -1.406 0.472 -2.608 1.00 97.94 88 ILE A N 1
ATOM 690 C CA . ILE A 1 88 ? -0.249 0.384 -3.508 1.00 97.94 88 ILE A CA 1
ATOM 691 C C . ILE A 1 88 ? 0.270 1.783 -3.857 1.00 97.94 88 ILE A C 1
ATOM 693 O O . ILE A 1 88 ? 1.478 2.006 -3.771 1.00 97.94 88 ILE A O 1
ATOM 697 N N . MET A 1 89 ? -0.611 2.728 -4.206 1.00 97.06 89 MET A N 1
ATOM 698 C CA . MET A 1 89 ? -0.210 4.092 -4.571 1.00 97.06 89 MET A CA 1
ATOM 699 C C . MET A 1 89 ? 0.560 4.787 -3.448 1.00 97.06 89 MET A C 1
ATOM 701 O O . MET A 1 89 ? 1.654 5.296 -3.692 1.00 97.06 89 MET A O 1
ATOM 705 N N . ILE A 1 90 ? 0.066 4.743 -2.210 1.00 96.62 90 ILE A N 1
ATOM 706 C CA . ILE A 1 90 ? 0.753 5.355 -1.064 1.00 96.62 90 ILE A CA 1
ATOM 707 C C . ILE A 1 90 ? 2.113 4.700 -0.813 1.00 96.62 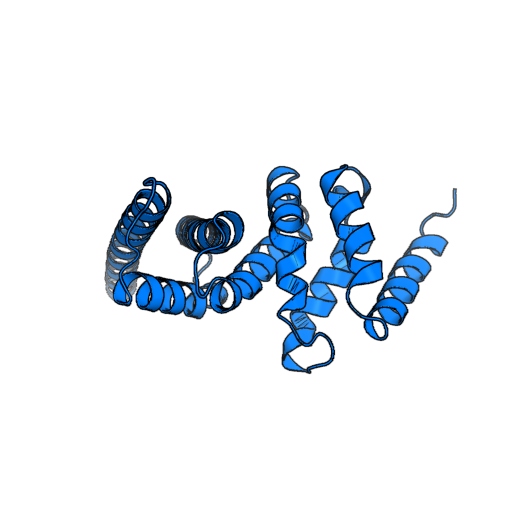90 ILE A C 1
ATOM 709 O O . ILE A 1 90 ? 3.106 5.384 -0.550 1.00 96.62 90 ILE A O 1
ATOM 713 N N . LEU A 1 91 ? 2.204 3.372 -0.903 1.00 97.75 91 LEU A N 1
ATOM 714 C CA . LEU A 1 91 ? 3.481 2.681 -0.729 1.00 97.75 91 LEU A CA 1
ATOM 715 C C . LEU A 1 91 ? 4.474 3.015 -1.854 1.00 97.75 91 LEU A C 1
ATOM 717 O O . LEU A 1 91 ? 5.661 3.218 -1.584 1.00 97.75 91 LEU A O 1
ATOM 721 N N . LEU A 1 92 ? 4.008 3.134 -3.099 1.00 97.94 92 LEU A N 1
ATOM 722 C CA . LEU A 1 92 ? 4.829 3.578 -4.223 1.00 97.94 92 LEU A CA 1
ATOM 723 C C . LEU A 1 92 ? 5.338 5.006 -4.007 1.00 97.94 92 LEU A C 1
ATOM 725 O O . LEU A 1 92 ? 6.549 5.210 -4.027 1.00 97.94 92 LEU A O 1
ATOM 729 N N . GLN A 1 93 ? 4.457 5.962 -3.690 1.00 96.06 93 GLN A N 1
ATOM 730 C CA . GLN A 1 93 ? 4.827 7.355 -3.394 1.00 96.06 93 GLN A CA 1
ATOM 731 C C . GLN A 1 93 ? 5.928 7.447 -2.333 1.00 96.06 93 GLN A C 1
ATOM 733 O O . GLN A 1 93 ? 6.857 8.241 -2.455 1.00 96.06 93 GLN A O 1
ATOM 738 N N . ARG A 1 94 ? 5.859 6.603 -1.301 1.00 95.12 94 ARG A N 1
ATOM 739 C CA . ARG A 1 94 ? 6.870 6.554 -0.239 1.00 95.12 94 ARG A CA 1
ATOM 740 C C . ARG A 1 94 ? 8.190 5.941 -0.687 1.00 95.12 94 ARG A C 1
ATOM 742 O O . ARG A 1 94 ? 9.246 6.371 -0.232 1.00 95.12 94 ARG A O 1
ATOM 749 N N . THR A 1 95 ? 8.141 4.905 -1.518 1.00 97.00 95 THR A N 1
ATOM 750 C CA . THR A 1 95 ? 9.331 4.131 -1.905 1.00 97.00 95 THR A CA 1
ATOM 751 C C . THR A 1 95 ? 10.140 4.781 -3.019 1.00 97.00 95 THR A C 1
ATOM 753 O O . THR A 1 95 ? 11.348 4.564 -3.055 1.00 97.00 95 THR A O 1
ATOM 756 N N . VAL A 1 96 ? 9.514 5.597 -3.875 1.00 96.12 96 VAL A N 1
ATOM 757 C CA . VAL A 1 96 ? 10.217 6.384 -4.909 1.00 96.12 96 VAL A CA 1
ATOM 758 C C . VAL A 1 96 ? 10.904 7.634 -4.341 1.00 96.12 96 VAL A C 1
ATOM 760 O O . VAL A 1 96 ? 11.790 8.204 -4.971 1.00 96.12 96 VAL A O 1
ATOM 763 N N . GLN A 1 97 ? 10.546 8.058 -3.125 1.00 93.38 97 GLN A N 1
ATOM 764 C CA . GLN A 1 97 ? 11.215 9.162 -2.433 1.00 93.38 97 GLN A CA 1
ATOM 765 C C . GLN A 1 97 ? 12.563 8.732 -1.821 1.00 93.38 97 GLN A C 1
ATOM 767 O O . GLN A 1 97 ? 12.732 7.570 -1.447 1.00 93.38 97 GLN A O 1
ATOM 772 N N . PRO A 1 98 ? 13.504 9.669 -1.570 1.00 88.25 98 PRO A N 1
ATOM 773 C CA . PRO A 1 98 ? 14.812 9.354 -0.975 1.00 88.25 98 PRO A CA 1
ATOM 774 C C . PRO A 1 98 ? 14.765 8.645 0.388 1.00 88.25 98 PRO A C 1
ATOM 776 O O . PRO A 1 98 ? 15.727 7.989 0.777 1.00 88.25 98 PRO A O 1
ATOM 779 N N . LYS A 1 99 ? 13.660 8.788 1.132 1.00 89.19 99 LYS A N 1
ATOM 780 C CA . LYS A 1 99 ? 13.437 8.149 2.442 1.00 89.19 99 LYS A CA 1
ATOM 781 C C . LYS A 1 99 ? 12.740 6.783 2.341 1.00 89.19 99 LYS A C 1
ATOM 783 O O . LYS A 1 99 ? 12.368 6.220 3.371 1.00 89.19 99 LYS A O 1
ATOM 788 N N . GLY A 1 100 ? 12.541 6.264 1.129 1.00 92.50 100 GLY A N 1
ATOM 789 C CA . GLY A 1 100 ? 11.972 4.945 0.890 1.00 92.50 100 GLY A CA 1
ATOM 790 C C . GLY A 1 100 ? 12.768 3.844 1.591 1.00 92.50 100 GLY A C 1
ATOM 791 O O . GLY A 1 100 ? 13.995 3.891 1.675 1.00 92.50 100 GLY A O 1
ATOM 792 N N . THR A 1 101 ? 12.067 2.839 2.116 1.00 95.94 101 THR A N 1
ATOM 793 C CA . THR A 1 101 ? 12.685 1.738 2.867 1.00 95.94 101 THR A CA 1
ATOM 794 C C . THR A 1 101 ? 12.490 0.404 2.159 1.00 95.94 101 THR A C 1
ATOM 796 O O . THR A 1 101 ? 11.489 0.187 1.477 1.00 95.94 101 THR A O 1
ATOM 799 N N . MET A 1 102 ? 13.419 -0.539 2.356 1.00 96.69 102 MET A N 1
ATOM 800 C CA . MET A 1 102 ? 13.287 -1.889 1.788 1.00 96.69 102 MET A CA 1
ATOM 801 C C . MET A 1 102 ? 12.054 -2.603 2.353 1.00 96.69 102 MET A C 1
ATOM 803 O O . MET A 1 102 ? 11.447 -3.424 1.673 1.00 96.69 102 MET A O 1
ATOM 807 N N . ALA A 1 103 ? 11.669 -2.286 3.593 1.00 96.62 103 ALA A N 1
ATOM 808 C CA . ALA A 1 103 ? 10.450 -2.801 4.202 1.00 96.62 103 ALA A CA 1
ATOM 809 C C . ALA A 1 103 ? 9.200 -2.348 3.432 1.00 96.62 103 ALA A C 1
ATOM 811 O O . ALA A 1 103 ? 8.318 -3.165 3.179 1.00 96.62 103 ALA A O 1
ATOM 812 N N . ASP A 1 104 ? 9.151 -1.085 3.004 1.00 96.81 104 ASP A N 1
ATOM 813 C CA . ASP A 1 104 ? 8.050 -0.578 2.186 1.00 96.81 104 ASP A CA 1
ATOM 814 C C . ASP A 1 104 ? 8.066 -1.190 0.770 1.00 96.81 104 ASP A C 1
ATOM 816 O O . ASP A 1 104 ? 7.014 -1.586 0.276 1.00 96.81 104 ASP A O 1
ATOM 820 N N . VAL A 1 105 ? 9.236 -1.413 0.156 1.00 98.25 105 VAL A N 1
ATOM 821 C CA . VAL A 1 105 ? 9.336 -2.132 -1.138 1.00 98.25 105 VAL A CA 1
ATOM 822 C C . VAL A 1 105 ? 8.815 -3.568 -1.031 1.00 98.25 105 VAL A C 1
ATOM 824 O O . VAL A 1 105 ? 8.083 -4.039 -1.901 1.00 98.25 105 VAL A O 1
ATOM 827 N N . LYS A 1 106 ? 9.135 -4.273 0.063 1.00 98.31 106 LYS A N 1
ATOM 828 C CA . LYS A 1 106 ? 8.595 -5.618 0.324 1.00 98.31 106 LYS A CA 1
ATOM 829 C C . LYS A 1 106 ? 7.069 -5.607 0.388 1.00 98.31 106 LYS A C 1
ATOM 831 O O . LYS A 1 106 ? 6.449 -6.553 -0.094 1.00 98.31 106 LYS A O 1
ATOM 836 N N . ARG A 1 107 ? 6.472 -4.559 0.963 1.00 98.25 107 ARG A N 1
ATOM 837 C CA . ARG A 1 107 ? 5.013 -4.376 1.017 1.00 98.25 107 ARG A CA 1
ATOM 838 C C . ARG A 1 107 ? 4.436 -4.146 -0.380 1.00 98.25 107 ARG A C 1
ATOM 840 O O . ARG A 1 107 ? 3.550 -4.899 -0.769 1.00 98.25 107 ARG A O 1
ATOM 847 N N . VAL A 1 108 ? 5.014 -3.238 -1.174 1.00 98.44 108 VAL A N 1
ATOM 848 C CA . VAL A 1 108 ? 4.621 -3.023 -2.586 1.00 98.44 108 VAL A CA 1
ATOM 849 C C . VAL A 1 108 ? 4.647 -4.337 -3.368 1.00 98.44 108 VAL A C 1
ATOM 851 O O . VAL A 1 108 ? 3.657 -4.723 -3.984 1.00 98.44 108 VAL A O 1
ATOM 854 N N . ASN A 1 109 ? 5.746 -5.088 -3.278 1.00 98.50 109 ASN A N 1
ATOM 855 C CA . ASN A 1 109 ? 5.879 -6.358 -3.986 1.00 98.50 109 ASN A CA 1
ATOM 856 C C . ASN A 1 109 ? 4.829 -7.397 -3.554 1.00 98.50 109 ASN A C 1
ATOM 858 O O . ASN A 1 109 ? 4.364 -8.175 -4.387 1.00 98.50 109 ASN A O 1
ATOM 862 N N . ARG A 1 110 ? 4.435 -7.438 -2.275 1.00 98.44 110 ARG A N 1
ATOM 863 C CA . ARG A 1 110 ? 3.385 -8.353 -1.787 1.00 98.44 110 ARG A CA 1
ATOM 864 C C . ARG A 1 110 ? 2.001 -8.020 -2.346 1.00 98.44 110 ARG A C 1
ATOM 866 O O . ARG A 1 110 ? 1.210 -8.937 -2.529 1.00 98.44 110 ARG A O 1
ATOM 873 N N . LEU A 1 111 ? 1.738 -6.750 -2.641 1.00 98.50 111 LEU A N 1
ATOM 874 C CA . LEU A 1 111 ? 0.468 -6.287 -3.201 1.00 98.50 111 LEU A CA 1
ATOM 875 C C . LEU A 1 111 ? 0.450 -6.239 -4.733 1.00 98.50 111 LEU A C 1
ATOM 877 O O . LEU A 1 111 ? -0.583 -5.921 -5.302 1.00 98.50 111 LEU A O 1
ATOM 881 N N . ARG A 1 112 ? 1.561 -6.547 -5.416 1.00 98.00 112 ARG A N 1
ATOM 882 C CA . ARG A 1 112 ? 1.744 -6.283 -6.857 1.00 98.00 112 ARG A CA 1
ATOM 883 C C . ARG A 1 112 ? 0.614 -6.779 -7.766 1.00 98.00 112 ARG A C 1
ATOM 885 O O . ARG A 1 112 ? 0.267 -6.073 -8.701 1.00 98.00 112 ARG A O 1
ATOM 892 N N . SER A 1 113 ? 0.012 -7.936 -7.478 1.00 97.62 113 SER A N 1
ATOM 893 C CA . SER A 1 113 ? -1.105 -8.469 -8.273 1.00 97.62 113 SER A CA 1
ATOM 894 C C . SER A 1 113 ? -2.371 -7.614 -8.180 1.00 97.62 113 SER A C 1
ATOM 896 O O . SER A 1 113 ? -3.206 -7.678 -9.067 1.00 97.62 113 SER A O 1
ATOM 898 N N . GLY A 1 114 ? -2.500 -6.747 -7.172 1.00 97.31 114 GLY A N 1
ATOM 899 C CA . GLY A 1 114 ? -3.579 -5.760 -7.096 1.00 97.31 114 GLY A CA 1
ATOM 900 C C . GLY A 1 114 ? -3.519 -4.701 -8.194 1.00 97.31 114 GLY A C 1
ATOM 901 O O . GLY A 1 114 ? -4.518 -4.042 -8.459 1.00 97.31 114 GLY A O 1
ATOM 902 N N . LEU A 1 115 ? -2.381 -4.564 -8.883 1.00 97.25 115 LEU A N 1
ATOM 903 C CA . LEU A 1 115 ? -2.290 -3.727 -10.078 1.00 97.25 115 LEU A CA 1
ATOM 904 C C . LEU A 1 115 ? -3.126 -4.275 -11.245 1.00 97.25 115 LEU A C 1
ATOM 906 O O . LEU A 1 115 ? -3.489 -3.506 -12.128 1.00 97.25 115 LEU A O 1
ATOM 910 N N . GLU A 1 116 ? -3.467 -5.568 -11.245 1.00 95.50 116 GLU A N 1
ATOM 911 C CA . GLU A 1 116 ? -4.343 -6.180 -12.257 1.00 95.50 116 GLU A CA 1
ATOM 912 C C . GLU A 1 116 ? -5.799 -5.698 -12.129 1.00 95.50 116 GLU A C 1
ATOM 914 O O . GLU A 1 116 ? -6.573 -5.819 -13.074 1.00 95.50 116 GLU A O 1
ATOM 919 N N . CYS A 1 117 ? -6.173 -5.103 -10.989 1.00 95.31 117 CYS A N 1
ATOM 920 C CA . CYS A 1 117 ? -7.487 -4.493 -10.779 1.00 95.31 117 CYS A CA 1
ATOM 921 C C . CYS A 1 117 ? -7.641 -3.129 -11.477 1.00 95.31 117 CYS A C 1
ATOM 923 O O . CYS A 1 117 ? -8.723 -2.547 -11.433 1.00 95.31 117 CYS A O 1
ATOM 925 N N . VAL A 1 118 ? -6.574 -2.588 -12.076 1.00 94.31 118 VAL A N 1
ATOM 926 C CA . VAL A 1 118 ? -6.548 -1.226 -12.620 1.00 94.31 118 VAL A CA 1
ATOM 927 C C . VAL A 1 118 ? -6.468 -1.252 -14.141 1.00 94.31 118 VAL A C 1
ATOM 929 O O . VAL A 1 118 ? -5.565 -1.855 -14.718 1.00 94.31 118 VAL A O 1
ATOM 932 N N . ASP A 1 119 ? -7.353 -0.501 -14.799 1.00 93.81 119 ASP A N 1
ATOM 933 C CA . ASP A 1 119 ? -7.144 -0.130 -16.196 1.00 93.81 119 ASP A CA 1
ATOM 934 C C . ASP A 1 119 ? -6.008 0.897 -16.279 1.00 93.81 119 ASP A C 1
ATOM 936 O O . ASP A 1 119 ? -6.193 2.103 -16.083 1.00 93.81 119 ASP A O 1
ATOM 940 N N . LEU A 1 120 ? -4.798 0.409 -16.546 1.00 92.62 120 LEU A N 1
ATOM 941 C CA . LEU A 1 120 ? -3.619 1.258 -16.671 1.00 92.62 120 LEU A CA 1
ATOM 942 C C . LEU A 1 120 ? -3.683 2.219 -17.854 1.00 92.62 120 LEU A C 1
ATOM 944 O O . LEU A 1 120 ? -2.887 3.150 -17.865 1.00 92.62 120 LEU A O 1
ATOM 948 N N . MET A 1 121 ? -4.587 2.044 -18.816 1.00 90.81 121 MET A N 1
ATOM 949 C CA . MET A 1 121 ? -4.703 2.933 -19.974 1.00 90.81 121 MET A CA 1
ATOM 950 C C . MET A 1 121 ? -5.701 4.071 -19.745 1.00 90.81 121 MET A C 1
ATOM 952 O O . MET A 1 121 ? -5.681 5.056 -20.484 1.00 90.81 121 MET A O 1
ATOM 956 N N . ALA A 1 122 ? -6.509 3.999 -18.685 1.00 93.69 122 ALA A N 1
ATOM 957 C CA . ALA A 1 122 ? -7.392 5.085 -18.283 1.00 93.69 122 ALA A CA 1
ATOM 958 C C . ALA A 1 122 ? -6.610 6.345 -17.861 1.00 93.69 122 ALA A C 1
ATOM 960 O O . ALA A 1 122 ? -5.514 6.277 -17.293 1.00 93.69 122 ALA A O 1
ATOM 961 N N . GLU A 1 123 ? -7.196 7.522 -18.092 1.00 94.00 123 GLU A N 1
ATOM 962 C CA . GLU A 1 123 ? -6.629 8.816 -17.678 1.00 94.00 123 GLU A CA 1
ATOM 963 C C . GLU A 1 123 ? -6.452 8.894 -16.155 1.00 94.00 123 GLU A C 1
ATOM 965 O O . GLU A 1 123 ? -5.409 9.324 -15.670 1.00 94.00 123 GLU A O 1
ATOM 970 N N . SER A 1 124 ? -7.404 8.342 -15.395 1.00 92.38 124 SER A N 1
ATOM 971 C CA . SER A 1 124 ? -7.350 8.253 -13.929 1.00 92.38 124 SER A CA 1
ATOM 972 C C . SER A 1 124 ? -6.108 7.535 -13.391 1.00 92.38 124 SER A C 1
ATOM 974 O O . SER A 1 124 ? -5.730 7.732 -12.239 1.00 92.38 124 SER A O 1
ATOM 976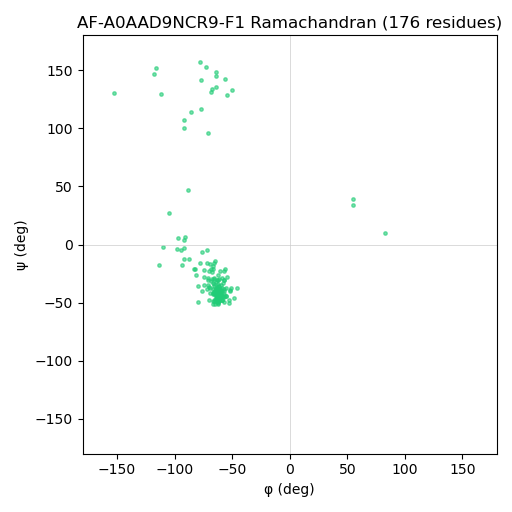 N N . SER A 1 125 ? -5.462 6.710 -14.216 1.00 94.50 125 SER A N 1
ATOM 977 C CA . SER A 1 125 ? -4.301 5.904 -13.840 1.00 94.50 125 SER A CA 1
ATOM 978 C C . SER A 1 125 ? -2.965 6.608 -14.111 1.00 94.50 125 SER A C 1
ATOM 980 O O . SER A 1 125 ? -1.912 6.008 -13.904 1.00 94.50 125 SER A O 1
ATOM 982 N N . GLU A 1 126 ? -2.964 7.869 -14.560 1.00 95.31 126 GLU A N 1
ATOM 983 C CA . GLU A 1 126 ? -1.743 8.616 -14.896 1.00 95.31 126 GLU A CA 1
ATOM 984 C C . GLU A 1 126 ? -0.754 8.705 -13.730 1.00 95.31 126 GLU A C 1
ATOM 986 O O . GLU A 1 126 ? 0.417 8.350 -13.885 1.00 95.31 126 GLU A O 1
ATOM 991 N N . THR A 1 127 ? -1.228 9.094 -12.544 1.00 95.69 127 THR A N 1
ATOM 992 C CA . THR A 1 127 ? -0.395 9.170 -11.336 1.00 95.69 127 THR A CA 1
ATOM 993 C C . THR A 1 127 ? 0.229 7.817 -11.006 1.00 95.69 127 THR A C 1
ATOM 995 O O . THR A 1 127 ? 1.428 7.733 -10.731 1.00 95.69 127 THR A O 1
ATOM 998 N N . LEU A 1 128 ? -0.560 6.740 -11.082 1.00 96.38 128 LEU A N 1
ATOM 999 C CA . LEU A 1 128 ? -0.068 5.386 -10.847 1.00 96.38 128 LEU A CA 1
ATOM 1000 C C . LEU A 1 128 ? 1.001 5.006 -11.879 1.00 96.38 128 LEU A C 1
ATOM 1002 O O . LEU A 1 128 ? 2.080 4.568 -11.489 1.00 96.38 128 LEU A O 1
ATOM 1006 N N . ARG A 1 129 ? 0.758 5.228 -13.179 1.00 96.19 129 ARG A N 1
ATOM 1007 C CA . ARG A 1 129 ? 1.750 4.970 -14.239 1.00 96.19 129 ARG A CA 1
ATOM 1008 C C . ARG A 1 129 ? 3.059 5.714 -13.983 1.00 96.19 129 ARG A C 1
ATOM 1010 O O . ARG A 1 129 ? 4.123 5.112 -14.103 1.00 96.19 129 ARG A O 1
ATOM 1017 N N . GLY A 1 130 ? 2.989 6.987 -13.593 1.00 96.06 130 GLY A N 1
ATOM 1018 C CA . GLY A 1 130 ? 4.167 7.789 -13.260 1.00 96.06 130 GLY A CA 1
ATOM 1019 C C . GLY A 1 130 ? 4.969 7.202 -12.095 1.00 96.06 130 GLY A C 1
ATOM 1020 O O . GLY A 1 130 ? 6.192 7.107 -12.172 1.00 96.06 130 GLY A O 1
ATOM 1021 N N . LEU A 1 131 ? 4.294 6.740 -11.040 1.00 97.38 131 LEU A N 1
ATOM 1022 C CA . LEU A 1 131 ? 4.939 6.080 -9.898 1.00 97.38 131 LEU A CA 1
ATOM 1023 C C . LEU A 1 131 ? 5.577 4.736 -10.276 1.00 97.38 131 LEU A C 1
ATOM 1025 O O . LEU A 1 131 ? 6.692 4.434 -9.846 1.00 97.38 131 LEU A O 1
ATOM 1029 N N . LEU A 1 132 ? 4.896 3.940 -11.104 1.00 97.25 132 LEU A N 1
ATOM 1030 C CA . LEU A 1 132 ? 5.426 2.679 -11.624 1.00 97.25 132 LEU A CA 1
ATOM 1031 C C . LEU A 1 132 ? 6.684 2.916 -12.469 1.00 97.25 132 LEU A C 1
ATOM 1033 O O . LEU A 1 132 ? 7.680 2.220 -12.281 1.00 97.25 132 LEU A O 1
ATOM 1037 N N . GLN A 1 133 ? 6.685 3.935 -13.331 1.00 95.38 133 GLN A N 1
ATOM 1038 C CA . GLN A 1 133 ? 7.869 4.318 -14.104 1.00 95.38 133 GLN A CA 1
ATOM 1039 C C . GLN A 1 133 ? 9.013 4.786 -13.198 1.00 95.38 133 GLN A C 1
ATOM 1041 O O . GLN A 1 133 ? 10.130 4.298 -13.332 1.00 95.38 133 GLN A O 1
ATOM 1046 N N . GLN A 1 134 ? 8.746 5.650 -12.213 1.00 96.00 134 GLN A N 1
ATOM 1047 C CA . GLN A 1 134 ? 9.767 6.099 -11.254 1.00 96.00 134 GLN A CA 1
ATOM 1048 C C . GLN A 1 134 ? 10.408 4.935 -10.488 1.00 96.00 134 GLN A C 1
ATOM 1050 O O . GLN A 1 134 ? 11.602 4.980 -10.181 1.00 96.00 134 GLN A O 1
ATOM 1055 N N . SER A 1 135 ? 9.654 3.867 -10.207 1.00 96.62 135 SER A N 1
ATOM 1056 C CA . SER A 1 135 ? 10.200 2.686 -9.530 1.00 96.62 135 SER A CA 1
ATOM 1057 C C . SER A 1 135 ? 11.331 2.006 -10.320 1.00 96.62 135 SER A C 1
ATOM 1059 O O . SER A 1 135 ? 12.255 1.484 -9.698 1.00 96.62 135 SER A O 1
ATOM 1061 N N . LEU A 1 136 ? 11.332 2.088 -11.661 1.00 94.38 136 LEU A N 1
ATOM 1062 C CA . LEU A 1 136 ? 12.393 1.536 -12.520 1.00 94.38 136 LEU A CA 1
ATOM 1063 C C . LEU A 1 136 ? 13.738 2.249 -12.332 1.00 94.38 136 LEU A C 1
ATOM 1065 O O . LEU A 1 136 ? 14.782 1.606 -12.412 1.00 94.38 136 LEU A O 1
ATOM 1069 N N . SER A 1 137 ? 13.713 3.553 -12.054 1.00 92.88 137 SER A N 1
ATOM 1070 C CA . SER A 1 137 ? 14.917 4.368 -11.831 1.00 92.88 137 SER A CA 1
ATOM 1071 C C . SER A 1 137 ? 15.282 4.483 -10.345 1.00 92.88 137 SER A C 1
ATOM 1073 O O . SER A 1 137 ? 16.312 5.051 -9.977 1.00 92.88 137 SER A O 1
ATOM 1075 N N . THR A 1 138 ? 14.458 3.938 -9.444 1.00 94.94 138 THR A N 1
ATOM 1076 C CA . THR A 1 138 ? 14.679 4.058 -8.002 1.00 94.94 138 THR A CA 1
ATOM 1077 C C . THR A 1 138 ? 15.630 2.965 -7.505 1.00 94.94 138 THR A C 1
ATOM 1079 O O . THR A 1 138 ? 15.293 1.784 -7.443 1.00 94.94 138 THR A O 1
ATOM 1082 N N . SER A 1 139 ? 16.813 3.382 -7.043 1.00 93.69 139 SER A N 1
ATOM 1083 C CA . SER A 1 139 ? 17.912 2.514 -6.576 1.00 93.69 139 SER A CA 1
ATOM 1084 C C . SER A 1 139 ? 17.488 1.377 -5.630 1.00 93.69 139 SER A C 1
ATOM 1086 O O . SER A 1 139 ? 18.003 0.263 -5.726 1.00 93.69 139 SER A O 1
ATOM 1088 N N . ILE A 1 140 ? 16.528 1.614 -4.729 1.00 95.88 140 ILE A N 1
ATOM 1089 C CA . ILE A 1 140 ? 16.085 0.592 -3.771 1.00 95.88 140 ILE A CA 1
ATOM 1090 C C . ILE A 1 140 ? 15.368 -0.590 -4.438 1.00 95.88 140 ILE A C 1
ATOM 1092 O O . ILE A 1 140 ? 15.539 -1.725 -3.993 1.00 95.88 140 ILE A O 1
ATOM 1096 N N . TYR A 1 141 ? 14.630 -0.351 -5.527 1.00 96.88 141 TYR A N 1
ATOM 1097 C CA . TYR A 1 141 ? 13.973 -1.407 -6.299 1.00 96.88 141 TYR A CA 1
ATOM 1098 C C . TYR A 1 141 ? 14.988 -2.246 -7.078 1.00 96.88 141 TYR A C 1
ATOM 1100 O O . TYR A 1 141 ? 14.838 -3.460 -7.179 1.00 96.88 141 TYR A O 1
ATOM 1108 N N . LEU A 1 142 ? 16.061 -1.620 -7.562 1.00 94.25 142 LEU A N 1
ATOM 1109 C CA . LEU A 1 142 ? 17.117 -2.294 -8.319 1.00 94.25 142 LEU A CA 1
ATOM 1110 C C . LEU A 1 142 ? 18.029 -3.157 -7.434 1.00 94.25 142 LEU A C 1
ATOM 1112 O O . LEU A 1 142 ? 18.598 -4.141 -7.903 1.00 94.25 142 LEU A O 1
ATOM 1116 N N . ARG A 1 143 ? 18.183 -2.799 -6.154 1.00 93.00 143 ARG A N 1
ATOM 1117 C CA . ARG A 1 143 ? 19.155 -3.426 -5.240 1.00 93.00 143 ARG A CA 1
ATOM 1118 C C . ARG A 1 143 ? 18.616 -4.580 -4.402 1.00 93.00 143 ARG A C 1
ATOM 1120 O O . ARG A 1 143 ? 19.426 -5.311 -3.841 1.00 93.00 143 ARG A O 1
ATOM 1127 N N . CYS A 1 144 ? 17.299 -4.723 -4.252 1.00 94.25 144 CYS A N 1
ATOM 1128 C CA . CYS A 1 144 ? 16.717 -5.757 -3.394 1.00 94.25 144 CYS A CA 1
ATOM 1129 C C . CYS A 1 144 ? 15.857 -6.754 -4.172 1.00 94.25 144 CYS A C 1
ATOM 1131 O O . CYS A 1 144 ? 15.168 -6.380 -5.120 1.00 94.25 144 CYS A O 1
ATOM 1133 N N . ASP A 1 145 ? 15.861 -8.014 -3.730 1.00 97.31 145 ASP A N 1
ATOM 1134 C CA . ASP A 1 145 ? 15.159 -9.118 -4.392 1.00 97.31 145 ASP A CA 1
ATOM 1135 C C . ASP A 1 145 ? 13.669 -8.835 -4.592 1.00 97.31 145 ASP A C 1
ATOM 1137 O O . ASP A 1 145 ? 13.113 -9.111 -5.654 1.00 97.31 145 ASP A O 1
ATOM 1141 N N . GLU A 1 146 ? 12.987 -8.298 -3.575 1.00 98.31 146 GLU A N 1
ATOM 1142 C CA . GLU A 1 146 ? 11.567 -7.970 -3.697 1.00 98.31 146 GLU A CA 1
ATOM 1143 C C . GLU A 1 146 ? 11.307 -6.812 -4.660 1.00 98.31 146 GLU A C 1
ATOM 1145 O O . GLU A 1 146 ? 10.292 -6.824 -5.350 1.00 98.31 146 GLU A O 1
ATOM 1150 N N . GLY A 1 147 ? 12.236 -5.861 -4.759 1.00 97.88 147 GLY A N 1
ATOM 1151 C CA . GLY A 1 147 ? 12.183 -4.798 -5.754 1.00 97.88 147 GLY A CA 1
ATOM 1152 C C . GLY A 1 147 ? 12.333 -5.345 -7.170 1.00 97.88 147 GLY A C 1
ATOM 1153 O O . GLY A 1 147 ? 11.493 -5.077 -8.022 1.00 97.88 147 GLY A O 1
ATOM 1154 N N . GLN A 1 148 ? 13.326 -6.201 -7.409 1.00 97.69 148 GLN A N 1
ATOM 1155 C CA . GLN A 1 148 ? 13.547 -6.819 -8.720 1.00 97.69 148 GLN A CA 1
ATOM 1156 C C . GLN A 1 148 ? 12.372 -7.711 -9.147 1.00 97.69 148 GLN A C 1
ATOM 1158 O O . GLN A 1 148 ? 11.979 -7.698 -10.315 1.00 97.69 148 GLN A O 1
ATOM 1163 N N . LYS A 1 149 ? 11.763 -8.446 -8.204 1.00 98.25 149 LYS A N 1
ATOM 1164 C CA . LYS A 1 149 ? 10.529 -9.217 -8.440 1.00 98.25 149 LYS A CA 1
ATOM 1165 C C . LYS A 1 149 ? 9.364 -8.312 -8.830 1.00 98.25 149 LYS A C 1
ATOM 1167 O O . LYS A 1 149 ? 8.635 -8.644 -9.762 1.00 98.25 149 LYS A O 1
ATOM 1172 N N . PHE A 1 150 ? 9.213 -7.178 -8.148 1.00 98.44 150 PHE A N 1
ATOM 1173 C CA . PHE A 1 150 ? 8.198 -6.190 -8.485 1.00 98.44 150 PHE A CA 1
ATOM 1174 C C . PHE A 1 150 ? 8.420 -5.608 -9.885 1.00 98.44 150 PHE A C 1
ATOM 1176 O O . PHE A 1 150 ? 7.506 -5.644 -10.700 1.00 98.44 150 PHE A O 1
ATOM 1183 N N . LEU A 1 151 ? 9.637 -5.160 -10.208 1.00 97.12 151 LEU A N 1
ATOM 1184 C CA . LEU A 1 151 ? 9.950 -4.615 -11.533 1.00 97.12 151 LEU A CA 1
ATOM 1185 C C . LEU A 1 151 ? 9.730 -5.650 -12.642 1.00 97.12 151 LEU A C 1
ATOM 1187 O O . LEU A 1 151 ? 9.146 -5.330 -13.671 1.00 97.12 151 LEU A O 1
ATOM 1191 N N . SER A 1 152 ? 10.128 -6.904 -12.413 1.00 96.44 152 SER A N 1
ATOM 1192 C CA . SER A 1 152 ? 9.890 -8.001 -13.362 1.00 96.44 152 SER A CA 1
ATOM 1193 C C . SER A 1 152 ? 8.398 -8.232 -13.606 1.00 96.44 152 SER A C 1
ATOM 1195 O O . SER A 1 152 ? 7.994 -8.484 -14.737 1.00 96.44 152 SER A O 1
ATOM 1197 N N . PHE A 1 153 ? 7.572 -8.115 -12.562 1.00 97.06 153 PHE A N 1
ATOM 1198 C CA . PHE A 1 153 ? 6.118 -8.215 -12.680 1.00 97.06 153 PHE A CA 1
ATOM 1199 C C . PHE A 1 153 ? 5.526 -7.101 -13.559 1.00 97.06 153 PHE A C 1
ATOM 1201 O O . PHE A 1 153 ? 4.626 -7.379 -14.346 1.00 97.06 153 PHE A O 1
ATOM 1208 N N . LEU A 1 154 ? 6.058 -5.872 -13.505 1.00 96.19 154 LEU A N 1
ATOM 1209 C CA . LEU A 1 154 ? 5.561 -4.765 -14.337 1.00 96.19 154 LEU A CA 1
ATOM 1210 C C . LEU A 1 154 ? 5.667 -5.055 -15.840 1.00 96.19 154 LEU A C 1
ATOM 1212 O O . LEU A 1 154 ? 4.772 -4.686 -16.597 1.00 96.19 154 LEU A O 1
ATOM 1216 N N . PHE A 1 155 ? 6.706 -5.778 -16.267 1.00 93.81 155 PHE A N 1
ATOM 1217 C CA . PHE A 1 155 ? 6.871 -6.201 -17.663 1.00 93.81 155 PHE A CA 1
ATOM 1218 C C . PHE A 1 155 ? 5.889 -7.296 -18.109 1.00 93.81 155 PHE A C 1
ATOM 1220 O O . PHE A 1 155 ? 5.881 -7.658 -19.281 1.00 93.81 155 PHE A O 1
ATOM 1227 N N . GLY A 1 156 ? 5.067 -7.832 -17.204 1.00 91.69 156 GLY A N 1
ATOM 1228 C CA . GLY A 1 156 ? 3.977 -8.758 -17.521 1.00 91.69 156 GLY A CA 1
ATOM 1229 C C . GLY A 1 156 ? 2.579 -8.167 -17.333 1.00 91.69 156 GLY A C 1
ATOM 1230 O O . GLY A 1 156 ? 1.604 -8.864 -17.589 1.00 91.69 156 GLY A O 1
ATOM 1231 N N . LEU A 1 157 ? 2.470 -6.917 -16.873 1.00 91.12 157 LEU A N 1
ATOM 1232 C CA . LEU A 1 157 ? 1.215 -6.362 -16.365 1.00 91.12 157 LEU A CA 1
ATOM 1233 C C . LEU A 1 157 ? 0.254 -5.904 -17.472 1.00 91.12 157 LEU A C 1
ATOM 1235 O O . LEU A 1 157 ? -0.921 -6.252 -17.455 1.00 91.12 157 LEU A O 1
ATOM 1239 N N . ASN A 1 158 ? 0.735 -5.117 -18.436 1.00 89.00 158 ASN A N 1
ATOM 1240 C CA . ASN A 1 158 ? -0.077 -4.635 -19.553 1.00 89.00 158 ASN A CA 1
ATOM 1241 C C . ASN A 1 158 ? 0.805 -4.373 -20.782 1.00 89.00 158 ASN A C 1
ATOM 1243 O O . ASN A 1 158 ? 1.822 -3.690 -20.678 1.00 89.00 158 ASN A O 1
ATOM 1247 N N . ILE A 1 159 ? 0.405 -4.899 -21.943 1.00 85.19 159 ILE A N 1
ATOM 1248 C CA . ILE A 1 159 ? 1.217 -4.847 -23.167 1.00 85.19 159 ILE A CA 1
ATOM 1249 C C . ILE A 1 159 ? 1.461 -3.425 -23.682 1.00 85.19 159 ILE A C 1
ATOM 1251 O O . ILE A 1 159 ? 2.570 -3.114 -24.114 1.00 85.19 159 ILE A O 1
ATOM 1255 N N . ASP A 1 160 ? 0.462 -2.551 -23.580 1.00 85.00 160 ASP A N 1
ATOM 1256 C CA . ASP A 1 160 ? 0.570 -1.161 -24.016 1.00 85.00 160 ASP A CA 1
ATOM 1257 C C . ASP A 1 160 ? 1.498 -0.382 -23.075 1.00 85.00 160 ASP A C 1
ATOM 1259 O O . ASP A 1 160 ? 2.328 0.417 -23.514 1.00 85.00 160 ASP A O 1
ATOM 1263 N N . PHE A 1 161 ? 1.448 -0.694 -21.778 1.00 87.00 161 PHE A N 1
ATOM 1264 C CA . PHE A 1 161 ? 2.312 -0.082 -20.772 1.00 87.00 161 PHE A CA 1
ATOM 1265 C C . PHE A 1 161 ? 3.782 -0.528 -20.867 1.00 87.00 161 PHE A C 1
ATOM 1267 O O . PHE A 1 161 ? 4.681 0.262 -20.570 1.00 87.00 161 PHE A O 1
ATOM 1274 N N . ILE A 1 162 ? 4.056 -1.756 -21.327 1.00 88.75 162 ILE A N 1
ATOM 1275 C CA . ILE A 1 162 ? 5.426 -2.281 -21.496 1.00 88.75 162 ILE A CA 1
ATOM 1276 C C . ILE A 1 162 ? 6.282 -1.367 -22.382 1.00 88.75 162 ILE A C 1
ATOM 1278 O O . ILE A 1 162 ? 7.468 -1.176 -22.101 1.00 88.75 162 ILE A O 1
ATOM 1282 N N . SER A 1 163 ? 5.698 -0.766 -23.423 1.00 85.12 163 SER A N 1
ATOM 1283 C CA . SER A 1 163 ? 6.423 0.156 -24.306 1.00 85.12 163 SER A CA 1
ATOM 1284 C C . SER A 1 163 ? 6.954 1.369 -23.536 1.00 85.12 163 SER A C 1
ATOM 1286 O O . SER A 1 163 ? 8.138 1.691 -23.649 1.00 85.12 163 SER A O 1
ATOM 1288 N N . CYS A 1 164 ? 6.129 1.965 -22.668 1.00 86.31 164 CYS A N 1
ATOM 1289 C CA . CYS A 1 164 ? 6.542 3.065 -21.797 1.00 86.31 164 CYS A CA 1
ATOM 1290 C C . CYS A 1 164 ? 7.646 2.635 -20.819 1.00 86.31 164 CYS A C 1
ATOM 1292 O O . CYS A 1 164 ? 8.627 3.353 -20.646 1.00 86.31 164 CYS A O 1
ATOM 1294 N N . LEU A 1 165 ? 7.536 1.443 -20.217 1.00 88.31 165 LEU A N 1
ATOM 1295 C CA . LEU A 1 165 ? 8.566 0.921 -19.307 1.00 88.31 165 LEU A CA 1
ATOM 1296 C C . LEU A 1 165 ? 9.915 0.732 -20.018 1.00 88.31 165 LEU A C 1
ATOM 1298 O O . LEU A 1 165 ? 10.964 1.068 -19.466 1.00 88.31 165 LEU A O 1
ATOM 1302 N N . HIS A 1 166 ? 9.907 0.225 -21.255 1.00 86.69 166 HIS A N 1
ATOM 1303 C CA . HIS A 1 166 ? 11.123 0.099 -22.056 1.00 86.69 166 HIS A CA 1
ATOM 1304 C C . HIS A 1 166 ? 11.766 1.451 -22.363 1.00 86.69 166 HIS A C 1
ATOM 1306 O O . HIS A 1 166 ? 12.993 1.544 -22.345 1.00 86.69 166 HIS A O 1
ATOM 1312 N N . GLU A 1 167 ? 10.974 2.481 -22.658 1.00 86.38 167 GLU A N 1
ATOM 1313 C CA . GLU A 1 167 ? 11.478 3.841 -22.869 1.00 86.38 167 GLU A CA 1
ATOM 1314 C C . GLU A 1 167 ? 12.126 4.400 -21.600 1.00 86.38 167 GLU A C 1
ATOM 1316 O O . GLU A 1 167 ? 13.257 4.882 -21.676 1.00 86.38 167 GLU A O 1
ATOM 1321 N N . THR A 1 168 ? 11.485 4.236 -20.437 1.00 87.25 168 THR A N 1
ATOM 1322 C CA . THR A 1 168 ? 12.048 4.641 -19.138 1.00 87.25 168 THR A CA 1
ATOM 1323 C C . THR A 1 168 ? 13.376 3.941 -18.853 1.00 87.25 168 THR A C 1
ATOM 1325 O O . THR A 1 168 ? 14.361 4.589 -18.520 1.00 87.25 168 THR A O 1
ATOM 1328 N N . VAL A 1 169 ? 13.464 2.619 -19.041 1.00 85.56 169 VAL A N 1
ATOM 1329 C CA . VAL A 1 169 ? 14.738 1.904 -18.843 1.00 85.56 169 VAL A CA 1
ATOM 1330 C C . VAL A 1 169 ? 15.803 2.406 -19.819 1.00 85.56 169 VAL A C 1
ATOM 1332 O O . VAL A 1 169 ? 16.947 2.625 -19.426 1.00 85.56 169 VAL A O 1
ATOM 1335 N N . LYS A 1 170 ? 15.445 2.622 -21.090 1.00 86.31 170 LYS A N 1
ATOM 1336 C CA . LYS A 1 170 ? 16.383 3.124 -22.102 1.00 86.31 170 LYS A CA 1
ATOM 1337 C C . LYS A 1 170 ? 16.911 4.516 -21.772 1.00 86.31 170 LYS A C 1
ATOM 1339 O O . LYS A 1 170 ? 18.078 4.755 -22.060 1.00 86.31 170 LYS A O 1
ATOM 1344 N N . SER A 1 171 ? 16.119 5.411 -21.177 1.00 85.50 171 SER A N 1
ATOM 1345 C CA . SER A 1 171 ? 16.597 6.749 -20.797 1.00 85.50 171 SER A CA 1
ATOM 1346 C C . SER A 1 171 ? 17.635 6.733 -19.672 1.00 85.50 171 SER A C 1
ATOM 1348 O O . SER A 1 171 ? 18.463 7.637 -19.608 1.00 85.50 171 SER A O 1
ATOM 1350 N N . GLU A 1 172 ? 17.656 5.690 -18.839 1.00 78.19 172 GLU A N 1
ATOM 1351 C CA . GLU A 1 172 ? 18.640 5.537 -17.755 1.00 78.19 172 GLU A CA 1
ATOM 1352 C C . GLU A 1 172 ? 19.985 4.949 -18.237 1.00 78.19 172 GLU A C 1
ATOM 1354 O O . GLU A 1 172 ? 21.025 5.142 -17.603 1.00 78.19 172 GLU A O 1
ATOM 1359 N N . ILE A 1 173 ? 20.013 4.252 -19.383 1.00 74.00 173 ILE A N 1
ATOM 1360 C CA . ILE A 1 173 ? 21.225 3.592 -19.914 1.00 74.00 173 ILE A CA 1
ATOM 1361 C C . ILE A 1 173 ? 22.325 4.586 -20.350 1.00 74.00 173 ILE A C 1
ATOM 1363 O O . ILE A 1 173 ? 23.484 4.341 -20.014 1.00 74.00 173 ILE A O 1
ATOM 1367 N N . PRO A 1 174 ? 22.041 5.710 -21.044 1.00 61.94 174 PRO A N 1
ATOM 1368 C CA . PRO A 1 174 ? 23.049 6.725 -21.365 1.00 61.94 174 PRO A CA 1
ATOM 1369 C C . PRO A 1 174 ? 23.694 7.368 -20.132 1.00 61.94 174 PRO A C 1
ATOM 1371 O O . PRO A 1 174 ? 24.799 7.889 -20.233 1.00 61.94 174 PRO A O 1
ATOM 1374 N N . VAL A 1 175 ? 23.018 7.328 -18.979 1.00 54.88 175 VAL A N 1
ATOM 1375 C CA . VAL A 1 175 ? 23.532 7.821 -17.690 1.00 54.88 175 VAL A CA 1
ATOM 1376 C C . VAL A 1 175 ? 24.415 6.765 -17.008 1.00 54.88 175 VAL A C 1
ATOM 1378 O O . VAL A 1 175 ? 25.293 7.095 -16.215 1.00 54.88 175 VAL A O 1
ATOM 1381 N N . CYS A 1 176 ? 24.263 5.494 -17.384 1.00 49.84 176 CYS A N 1
ATOM 1382 C CA . CYS A 1 176 ? 25.103 4.369 -16.979 1.00 49.84 176 CYS A CA 1
ATOM 1383 C C . CYS A 1 176 ? 26.315 4.184 -17.917 1.00 49.84 176 CYS A C 1
ATOM 1385 O O . CYS A 1 176 ? 26.613 3.078 -18.370 1.00 49.84 176 CYS A O 1
ATOM 1387 N N . SER A 1 177 ? 27.037 5.258 -18.244 1.00 42.88 177 SER A N 1
ATOM 1388 C CA . SER A 1 177 ? 28.315 5.159 -18.958 1.00 42.88 177 SER A CA 1
ATOM 1389 C C . SER A 1 177 ? 29.497 5.090 -17.978 1.00 42.88 177 SER A C 1
ATOM 1391 O O . SER A 1 177 ? 29.958 6.128 -17.513 1.00 42.88 177 SER A O 1
ATOM 1393 N N . LYS A 1 178 ? 29.976 3.848 -17.781 1.00 40.12 178 LYS A N 1
ATOM 1394 C CA . LYS A 1 178 ? 31.210 3.344 -17.127 1.00 40.12 178 LYS A CA 1
ATOM 1395 C C . LYS A 1 178 ? 31.435 3.618 -15.639 1.00 40.12 178 LYS A C 1
ATOM 1397 O O . LYS A 1 178 ? 31.775 4.759 -15.276 1.00 40.12 178 LYS A O 1
#

Nearest PDB structures (foldseek):
  4uwx-assembly1_A  TM=3.842E-01  e=2.801E+00  Mus musculus
  8cdj-assembly1_D  TM=2.905E-01  e=2.013E+00  Homo sapiens
  7vpw-assembly1_A  TM=3.918E-01  e=4.937E+00  Homo sapiens

Foldseek 3Di:
DVVVVVVVVVVVVVLVVLQVLLVVLLVQLPDDVRDQDPVNVVSLLVLQVCLVVDDPVSVVSSVSSLVSLLSCQLSVPPPSLSRLPSSLLVLLVQQLDPNHDLVSLLSNLSSLCSLLSDPCVDPVNVSVLVSLLSLLVRPSLVPDPSSVSSNVVQCVRDPVSVVVSVVSNVVCVVVPDD

Secondary structure (DSSP, 8-state):
-HHHHHHHHHHHHHHHHHHHHHHHHHHHHHSTT----HHHHHHHHHHHHHGGG--GGGHHHHHHHHHHHHHHHHTT-TTTHHHHHHHHHHHHHHHHSTT--HHHHHHHHHHGGGGGGS-TTSGGGHHHHHHHHHHHH-HHHHHSHHHHHHHHHHTTT-HHHHHHHHHHHHHHGGG---

Mean predicted aligned error: 4.88 Å

Radius of gyration: 18.29 Å; Cα contacts (8 Å, |Δi|>4): 161; chains: 1; bounding box: 52×49×44 Å

pLDDT: mean 92.41, std 9.13, range [40.12, 98.5]